Protein AF-A0A7S3HBJ8-F1 (afdb_monomer)

Nearest PDB structures (foldseek):
  7sqc-assembly1_2A  TM=6.859E-01  e=1.778E-12  Chlamydomonas reinhardtii
  7sqc-assembly1_M1  TM=4.694E-01  e=9.749E-14  Chlamydomonas reinhardtii
  7n6g-assembly1_3J  TM=4.728E-01  e=9.062E-13  Chlamydomonas reinhardtii
  7n6g-assembly1_3K  TM=4.547E-01  e=1.059E-12  Chlamydomonas reinhardtii
  3i74-assembly1_A  TM=7.129E-01  e=5.481E-04  Solanum lycopersicum

Sequence (342 aa):
APNSTKQFAMKFFPLEVDDFMYLLRGVTLATGATEGENGENAPIGGTAIKMIIRGTARRPICHFDIEETEDYMSRRPLNMKNEIGLNSPIEVTDIKVVELESVGLRTRNTFRFYVTNPTNDNYEFLWETMGEASPAWRCVQGAGMLFAGKRVEVVFEYLPEETSVAEAFFKFRIPSMGLDQVFLFTGKVAEPKVAFSTSKIDFHSVMLGGEGSSETIYLENKEHLPFQFAIDKYSLLQLDGPNGPVLDIVPKQGTVAPHGRMAIKLHFHPQEEVVYNFNIICTVKRKPNKLSLNIKGEGYAVHPFIQLEQAEESAMMAMAAKGGDPASSTSSVSSRYMTLRP

Radius of gyration: 44.93 Å; Cα contacts (8 Å, |Δi|>4): 646; chains: 1; bounding box: 100×46×166 Å

Secondary structure (DSSP, 8-state):
-TT-----------SSSSEEEEEEEEE---------SS-------PPEEEEEEEEE----S-EEE----TTHHHH--TT---TTSSSS----SSEEEEEEEEESTT--EEEEEEEE--SSS-EEEEEEEESSPPSSEEES-SEEEE-TT-EEEEEEEE--SSSS-EEEEEEEEEGGGTEEEEEEEEEEEEPP-EEES-SEEEEEEEETTS--EEEEEEEEE-SSS-EEEEE-HHHHHTTEETTEESEEEE-SEEEEPTT-EEEEEEEE---SSSEEEEEEEEEETT-SSPEEEEEEEEEE--------------SSSSS--S--------------------

InterPro domains:
  IPR013783 Immunoglobulin-like fold [G3DSA:2.60.40.10] (188-301)
  IPR033305 Hydrocephalus-inducing-like [PTHR23053] (2-323)
  IPR056305 CFAP65, tenth Ig-like domain [PF24291] (195-301)

Foldseek 3Di:
DVVDDDDDDDDDDDPDFAKDKDKDKDWDQPPDDDPDPDDDDDPRHTDIDIDIDIDGDDDDQKDWQDDADPCCVVVPDQQDAEQQQHSDDHPDDQEGEAEDEAAFAQDKDKDKIKMFGQAQDKFKKAKDWTHDAWPFKDWPDGIDIHHHGDMDMTMMIGGHHDQDKTWTKMWMDGPVVGDTYIYIYIYHYDAFPWAKPDQEDEQAEDEAPDQFDKDKIKTFGAAQAKKKKAKDPVLQVVQADPVGGQKDWPPRIDIAHHRGIDIIMIGGHDHDQAKDWGWIWMDIPRGPDIYIHIYIYGYDYDDDDDDDDDDPPPPPDPPPPDDDDDDDDDDDDPPDDDDDDD

Mean predicted aligned error: 13.45 Å

Structure (mmCIF, N/CA/C/O backbone):
data_AF-A0A7S3HBJ8-F1
#
_entry.id   AF-A0A7S3HBJ8-F1
#
loop_
_atom_site.group_PDB
_atom_site.id
_atom_site.type_symbol
_atom_site.label_atom_id
_atom_site.label_alt_id
_atom_site.label_comp_id
_atom_site.label_asym_id
_atom_site.label_entity_id
_atom_site.label_seq_id
_atom_site.pdbx_PDB_ins_code
_atom_site.Cartn_x
_atom_site.Cartn_y
_atom_site.Cartn_z
_atom_site.occupancy
_atom_site.B_iso_or_equiv
_atom_site.auth_seq_id
_atom_site.auth_comp_id
_atom_site.auth_asym_id
_atom_site.auth_atom_id
_atom_site.pdbx_PDB_model_num
ATOM 1 N N . ALA A 1 1 ? -6.119 28.612 -53.257 1.00 49.19 1 ALA A N 1
ATOM 2 C CA . ALA A 1 1 ? -6.074 29.990 -53.788 1.00 49.19 1 ALA A CA 1
ATOM 3 C C . ALA A 1 1 ? -4.645 30.282 -54.242 1.00 49.19 1 ALA A C 1
ATOM 5 O O . ALA A 1 1 ? -3.742 29.603 -53.756 1.00 49.19 1 ALA A O 1
ATOM 6 N N . PRO A 1 2 ? -4.397 31.234 -55.152 1.00 63.62 2 PRO A N 1
ATOM 7 C CA . PRO A 1 2 ? -3.040 31.734 -55.374 1.00 63.62 2 PRO A CA 1
ATOM 8 C C . PRO A 1 2 ? -2.425 32.129 -54.021 1.00 63.62 2 PRO A C 1
ATOM 10 O O . PRO A 1 2 ? -3.126 32.694 -53.184 1.00 63.62 2 PRO A O 1
ATOM 13 N N . ASN A 1 3 ? -1.167 31.761 -53.770 1.00 72.19 3 ASN A N 1
ATOM 14 C CA . ASN A 1 3 ? -0.464 31.980 -52.494 1.00 72.19 3 ASN A CA 1
ATOM 15 C C . ASN A 1 3 ? -1.063 31.276 -51.254 1.00 72.19 3 ASN A C 1
ATOM 17 O O . ASN A 1 3 ? -0.777 31.673 -50.128 1.00 72.19 3 ASN A O 1
ATOM 21 N N . SER A 1 4 ? -1.870 30.219 -51.419 1.00 79.06 4 SER A N 1
ATOM 22 C CA . SER A 1 4 ? -2.333 29.413 -50.277 1.00 79.06 4 SER A CA 1
ATOM 23 C C . SER A 1 4 ? -1.346 28.307 -49.909 1.00 79.06 4 SER A C 1
ATOM 25 O O . SER A 1 4 ? -0.977 27.504 -50.767 1.00 79.06 4 SER A O 1
ATOM 27 N N . THR A 1 5 ? -1.017 28.190 -48.625 1.00 83.25 5 THR A N 1
ATOM 28 C CA . THR A 1 5 ? -0.228 27.079 -48.076 1.00 83.25 5 THR A CA 1
ATOM 29 C C . THR A 1 5 ? -1.093 25.831 -47.900 1.00 83.25 5 THR A C 1
ATOM 31 O O . THR A 1 5 ? -2.200 25.907 -47.367 1.00 83.25 5 THR A O 1
ATOM 34 N N . LYS A 1 6 ? -0.579 24.666 -48.310 1.00 80.69 6 LYS A N 1
ATOM 35 C CA . LYS A 1 6 ? -1.149 23.356 -47.966 1.00 80.69 6 LYS A CA 1
ATOM 36 C C . LYS A 1 6 ? -0.155 22.572 -47.119 1.00 80.69 6 LYS A C 1
ATOM 38 O O . LYS A 1 6 ? 1.016 22.487 -47.473 1.00 80.69 6 LYS A O 1
ATOM 43 N N . GLN A 1 7 ? -0.635 22.004 -46.019 1.00 86.38 7 GLN A N 1
ATOM 44 C CA . GLN A 1 7 ? 0.139 21.101 -45.172 1.00 86.38 7 GLN A CA 1
ATOM 45 C C . GLN A 1 7 ? -0.200 19.651 -45.518 1.00 86.38 7 GLN A C 1
ATOM 47 O O . GLN A 1 7 ? -1.358 19.322 -45.775 1.00 86.38 7 GLN A O 1
ATOM 52 N N . PHE A 1 8 ? 0.815 18.791 -45.511 1.00 82.12 8 PHE A N 1
ATOM 53 C CA . PHE A 1 8 ? 0.679 17.355 -45.730 1.00 82.12 8 PHE A CA 1
ATOM 54 C C . PHE A 1 8 ? 1.282 16.624 -44.533 1.00 82.12 8 PHE A C 1
ATOM 56 O O . PHE A 1 8 ? 2.388 16.952 -44.107 1.00 82.12 8 PHE A O 1
ATOM 63 N N . ALA A 1 9 ? 0.567 15.633 -44.005 1.00 86.75 9 ALA A N 1
ATOM 64 C CA . ALA A 1 9 ? 1.078 14.752 -42.963 1.00 86.75 9 ALA A CA 1
ATOM 65 C C . ALA A 1 9 ? 1.624 13.475 -43.608 1.00 86.75 9 ALA A C 1
ATOM 67 O O . ALA A 1 9 ? 0.896 12.762 -44.299 1.00 86.75 9 ALA A O 1
ATOM 68 N N . MET A 1 10 ? 2.900 13.184 -43.375 1.00 81.81 10 MET A N 1
ATOM 69 C CA . MET A 1 10 ? 3.550 11.964 -43.843 1.00 81.81 10 MET A CA 1
ATOM 70 C C . MET A 1 10 ? 3.854 11.069 -42.645 1.00 81.81 10 MET A C 1
ATOM 72 O O . MET A 1 10 ? 4.311 11.555 -41.612 1.00 81.81 10 MET A O 1
ATOM 76 N N . LYS A 1 11 ? 3.597 9.766 -42.777 1.00 87.62 11 LYS A N 1
ATOM 77 C CA . LYS A 1 11 ? 3.866 8.788 -41.720 1.00 87.62 11 LYS A CA 1
ATOM 78 C C . LYS A 1 11 ? 5.064 7.919 -42.097 1.00 87.62 11 LYS A C 1
ATOM 80 O O . LYS A 1 11 ? 5.145 7.448 -43.227 1.00 87.62 11 LYS A O 1
ATOM 85 N N . PHE A 1 12 ? 5.967 7.707 -41.146 1.00 87.06 12 PHE A N 1
ATOM 86 C CA . PHE A 1 12 ? 7.157 6.871 -41.288 1.00 87.06 12 PHE A CA 1
ATOM 87 C C . PHE A 1 12 ? 6.999 5.631 -40.397 1.00 87.06 12 PHE A C 1
ATOM 89 O O . PHE A 1 12 ? 6.887 5.767 -39.182 1.00 87.06 12 PHE A O 1
ATOM 96 N N . PHE A 1 13 ? 6.943 4.441 -41.006 1.00 84.00 13 PHE A N 1
ATOM 97 C CA . PHE A 1 13 ? 6.744 3.149 -40.330 1.00 84.00 13 PHE A CA 1
ATOM 98 C C . PHE A 1 13 ? 7.802 2.134 -40.793 1.00 84.00 13 PHE A C 1
ATOM 100 O O . PHE A 1 13 ? 7.499 1.249 -41.596 1.00 84.00 13 PHE A O 1
ATOM 107 N N . PRO A 1 14 ? 9.064 2.295 -40.371 1.00 84.00 14 PRO A N 1
ATOM 108 C CA . PRO A 1 14 ? 10.126 1.371 -40.744 1.00 84.00 14 PRO A CA 1
ATOM 109 C C . PRO A 1 14 ? 9.892 -0.003 -40.100 1.00 84.00 14 PRO A C 1
ATOM 111 O O . PRO A 1 14 ? 9.569 -0.093 -38.917 1.00 84.00 14 PRO A O 1
ATOM 114 N N . LEU A 1 15 ? 10.062 -1.073 -40.879 1.00 80.81 15 LEU A N 1
ATOM 115 C CA . LEU A 1 15 ? 10.017 -2.457 -40.383 1.00 80.81 15 LEU A CA 1
ATOM 116 C C . LEU A 1 15 ? 11.403 -2.972 -39.968 1.00 80.81 15 LEU A C 1
ATOM 118 O O . LEU A 1 15 ? 11.513 -3.953 -39.237 1.00 80.81 15 LEU A O 1
ATOM 122 N N . GLU A 1 16 ? 12.454 -2.294 -40.422 1.00 82.94 16 GLU A N 1
ATOM 123 C CA . GLU A 1 16 ? 13.850 -2.671 -40.227 1.00 82.94 16 GLU A CA 1
ATOM 124 C C . GLU A 1 16 ? 14.635 -1.526 -39.580 1.00 82.94 16 GLU A C 1
ATOM 126 O O . GLU A 1 16 ? 14.210 -0.369 -39.591 1.00 82.94 16 GLU A O 1
ATOM 131 N N . VAL A 1 17 ? 15.778 -1.868 -38.986 1.00 83.81 17 VAL A N 1
ATOM 132 C CA . VAL A 1 17 ? 16.709 -0.913 -38.372 1.00 83.81 17 VAL A CA 1
ATOM 133 C C . VAL A 1 17 ? 17.672 -0.457 -39.454 1.00 83.81 17 VAL A C 1
ATOM 135 O O . VAL A 1 17 ? 18.606 -1.187 -39.769 1.00 83.81 17 VAL A O 1
ATOM 138 N N . ASP A 1 18 ? 17.423 0.714 -40.029 1.00 87.31 18 ASP A N 1
ATOM 139 C CA . ASP A 1 18 ? 18.256 1.261 -41.097 1.00 87.31 18 ASP A CA 1
ATOM 140 C C . ASP A 1 18 ? 18.127 2.791 -41.193 1.00 87.31 18 ASP A C 1
ATOM 142 O O . ASP A 1 18 ? 17.240 3.413 -40.587 1.00 87.31 18 ASP A O 1
ATOM 146 N N . ASP A 1 19 ? 19.014 3.390 -41.980 1.00 90.31 19 ASP A N 1
ATOM 147 C CA . ASP A 1 19 ? 18.915 4.757 -42.463 1.00 90.31 19 ASP A CA 1
ATOM 148 C C . ASP A 1 19 ? 18.148 4.782 -43.788 1.00 90.31 19 ASP A C 1
ATOM 150 O O . ASP A 1 19 ? 18.619 4.369 -44.846 1.00 90.31 19 ASP A O 1
ATOM 154 N N . PHE A 1 20 ? 16.940 5.331 -43.748 1.00 90.50 20 PHE A N 1
ATOM 155 C CA . PHE A 1 20 ? 16.064 5.414 -44.901 1.00 90.50 20 PHE A CA 1
ATOM 156 C C . PHE A 1 20 ? 16.200 6.765 -45.594 1.00 90.50 20 PHE A C 1
ATOM 158 O O . PHE A 1 20 ? 16.115 7.830 -44.973 1.00 90.50 20 PHE A O 1
ATOM 165 N N . MET A 1 21 ? 16.328 6.725 -46.919 1.00 91.12 21 MET A N 1
ATOM 166 C CA . MET A 1 21 ? 16.300 7.908 -47.769 1.00 91.12 21 MET A CA 1
ATOM 167 C C . MET A 1 21 ? 15.211 7.761 -48.828 1.00 91.12 21 MET A C 1
ATOM 169 O O . MET A 1 21 ? 15.268 6.878 -49.679 1.00 91.12 21 MET A O 1
ATOM 173 N N . TYR A 1 22 ? 14.233 8.661 -48.797 1.00 87.81 22 TYR A N 1
ATOM 174 C CA . TYR A 1 22 ? 13.119 8.687 -49.738 1.00 87.81 22 TYR A CA 1
ATOM 175 C C . TYR A 1 22 ? 13.166 9.954 -50.589 1.00 87.81 22 TYR A C 1
ATOM 177 O O . TYR A 1 22 ? 13.406 11.052 -50.088 1.00 87.81 22 TYR A O 1
ATOM 185 N N . LEU A 1 23 ? 12.905 9.814 -51.888 1.00 90.06 23 LEU A N 1
ATOM 186 C CA . LEU A 1 23 ? 12.727 10.942 -52.798 1.00 90.06 23 LEU A CA 1
ATOM 187 C C . LEU A 1 23 ? 11.233 11.182 -53.007 1.00 90.06 23 LEU A C 1
ATOM 189 O O . LEU A 1 23 ? 10.587 10.478 -53.784 1.00 90.06 23 LEU A O 1
ATOM 193 N N . LEU A 1 24 ? 10.697 12.208 -52.356 1.00 86.88 24 LEU A N 1
ATOM 194 C CA . LEU A 1 24 ? 9.351 12.683 -52.625 1.00 86.88 24 LEU A CA 1
ATOM 195 C C . LEU A 1 24 ? 9.347 13.432 -53.960 1.00 86.88 24 LEU A C 1
ATOM 197 O O . LEU A 1 24 ? 10.124 14.368 -54.168 1.00 86.88 24 LEU A O 1
ATOM 201 N N . ARG A 1 25 ? 8.466 13.011 -54.869 1.00 87.19 25 ARG A N 1
ATOM 202 C CA . ARG A 1 25 ? 8.246 13.657 -56.164 1.00 87.19 25 ARG A CA 1
ATOM 203 C C . ARG A 1 25 ? 6.827 14.201 -56.213 1.00 87.19 25 ARG A C 1
ATOM 205 O O . ARG A 1 25 ? 5.877 13.462 -55.982 1.00 87.19 25 ARG A O 1
ATOM 212 N N . GLY A 1 26 ? 6.698 15.480 -56.529 1.00 79.62 26 GLY A N 1
ATOM 213 C CA . GLY A 1 26 ? 5.433 16.137 -56.820 1.00 79.62 26 GLY A CA 1
ATOM 214 C C . GLY A 1 26 ? 5.460 16.733 -58.221 1.00 79.62 26 GLY A C 1
ATOM 215 O O . GLY A 1 26 ? 6.525 17.035 -58.757 1.00 79.62 26 GLY A O 1
ATOM 216 N N . VAL A 1 27 ? 4.286 16.919 -58.811 1.00 79.12 27 VAL A N 1
ATOM 217 C CA . VAL A 1 27 ? 4.123 17.663 -60.062 1.00 79.12 27 VAL A CA 1
ATOM 218 C C . VAL A 1 27 ? 3.086 18.738 -59.799 1.00 79.12 27 VAL A C 1
ATOM 220 O O . VAL A 1 27 ? 1.991 18.435 -59.324 1.00 79.12 27 VAL A O 1
ATOM 223 N N . THR A 1 28 ? 3.425 19.996 -60.063 1.00 71.25 28 THR A N 1
ATOM 224 C CA . THR A 1 28 ? 2.419 21.058 -60.083 1.00 71.25 28 THR A CA 1
ATOM 225 C C . THR A 1 28 ? 1.707 21.022 -61.425 1.00 71.25 28 THR A C 1
ATOM 227 O O . THR A 1 28 ? 2.348 21.002 -62.467 1.00 71.25 28 THR A O 1
ATOM 230 N N . LEU A 1 29 ? 0.377 21.002 -61.427 1.00 68.69 29 LEU A N 1
ATOM 231 C CA . LEU A 1 29 ? -0.377 21.216 -62.659 1.00 68.69 29 LEU A CA 1
ATOM 232 C C . LEU A 1 29 ? -0.478 22.725 -62.880 1.00 68.69 29 LEU A C 1
ATOM 234 O O . LEU A 1 29 ? -1.007 23.438 -62.025 1.00 68.69 29 LEU A O 1
ATOM 238 N N . ALA A 1 30 ? 0.047 23.220 -63.999 1.00 62.66 30 ALA A N 1
ATOM 239 C CA . ALA A 1 30 ? -0.202 24.594 -64.409 1.00 62.66 30 ALA A CA 1
ATOM 240 C C . ALA A 1 30 ? -1.667 24.701 -64.860 1.00 62.66 30 ALA A C 1
ATOM 242 O O . ALA A 1 30 ? -2.058 24.119 -65.869 1.00 62.66 30 ALA A O 1
ATOM 243 N N . THR A 1 31 ? -2.502 25.423 -64.112 1.00 58.22 31 THR A N 1
ATOM 244 C CA . THR A 1 31 ? -3.853 25.775 -64.567 1.00 58.22 31 THR A CA 1
ATOM 245 C C . THR A 1 31 ? -3.750 26.963 -65.513 1.00 58.22 31 THR A C 1
ATOM 247 O O . THR A 1 31 ? -3.916 28.111 -65.107 1.00 58.22 31 THR A O 1
ATOM 250 N N . GLY A 1 32 ? -3.421 26.675 -66.766 1.00 52.44 32 GLY A N 1
ATOM 251 C CA . GLY A 1 32 ? -3.484 27.617 -67.872 1.00 52.44 32 GLY A CA 1
ATOM 252 C C . GLY A 1 32 ? -3.978 26.876 -69.101 1.00 52.44 32 GLY A C 1
ATOM 253 O O . GLY A 1 32 ? -3.191 26.226 -69.781 1.00 52.44 32 GLY A O 1
ATOM 254 N N . ALA A 1 33 ? -5.284 26.943 -69.361 1.00 47.66 33 ALA A N 1
ATOM 255 C CA . ALA A 1 33 ? -5.806 26.621 -70.678 1.00 47.66 33 ALA A CA 1
ATOM 256 C C . ALA A 1 33 ? -5.221 27.653 -71.649 1.00 47.66 33 ALA A C 1
ATOM 258 O O . ALA A 1 33 ? -5.554 28.833 -71.580 1.00 47.66 33 ALA A O 1
ATOM 259 N N . THR A 1 34 ? -4.306 27.220 -72.507 1.00 47.38 34 THR A N 1
ATOM 260 C CA . THR A 1 34 ? -4.072 27.913 -73.770 1.00 47.38 34 THR A CA 1
ATOM 261 C C . THR A 1 34 ? -4.722 27.039 -74.826 1.00 47.38 34 THR A C 1
ATOM 263 O O . THR A 1 34 ? -4.303 25.906 -75.048 1.00 47.38 34 THR A O 1
ATOM 266 N N . GLU A 1 35 ? -5.822 27.531 -75.393 1.00 45.78 35 GLU A N 1
ATOM 267 C CA . GLU A 1 35 ? -6.391 26.979 -76.618 1.00 45.78 35 GLU A CA 1
ATOM 268 C C . GLU A 1 35 ? -5.334 27.155 -77.714 1.00 45.78 35 GLU A C 1
ATOM 270 O O . GLU A 1 35 ? -5.073 28.262 -78.178 1.00 45.78 35 GLU A O 1
ATOM 275 N N . GLY A 1 36 ? -4.643 26.069 -78.056 1.00 47.12 36 GLY A N 1
ATOM 276 C CA . GLY A 1 36 ? -3.797 26.008 -79.239 1.00 47.12 36 GLY A CA 1
ATOM 277 C C . GLY A 1 36 ? -4.651 25.626 -80.442 1.00 47.12 36 GLY A C 1
ATOM 278 O O . GLY A 1 36 ? -5.256 24.558 -80.448 1.00 47.12 36 GLY A O 1
ATOM 279 N N . GLU A 1 37 ? -4.677 26.471 -81.471 1.00 48.97 37 GLU A N 1
ATOM 280 C CA . GLU A 1 37 ? -5.424 26.255 -82.722 1.00 48.97 37 GLU A CA 1
ATOM 281 C C . GLU A 1 37 ? -4.892 25.119 -83.620 1.00 48.97 37 GLU A C 1
ATOM 283 O O . GLU A 1 37 ? -5.372 24.960 -84.733 1.00 48.97 37 GLU A O 1
ATOM 288 N N . ASN A 1 38 ? -3.955 24.276 -83.181 1.00 47.25 38 ASN A N 1
ATOM 289 C CA . ASN A 1 38 ? -3.562 23.090 -83.947 1.00 47.25 38 ASN A CA 1
ATOM 290 C C . ASN A 1 38 ? -3.348 21.900 -83.008 1.00 47.25 38 ASN A C 1
ATOM 292 O O . ASN A 1 38 ? -2.495 21.935 -82.124 1.00 47.25 38 ASN A O 1
ATOM 296 N N . GLY A 1 39 ? -4.174 20.868 -83.194 1.00 51.00 39 GLY A N 1
ATOM 297 C CA . GLY A 1 39 ? -4.352 19.726 -82.299 1.00 51.00 39 GLY A CA 1
ATOM 298 C C . GLY A 1 39 ? -3.177 18.753 -82.218 1.00 51.00 39 GLY A C 1
ATOM 299 O O . GLY A 1 39 ? -3.305 17.601 -82.622 1.00 51.00 39 GLY A O 1
ATOM 300 N N . GLU A 1 40 ? -2.083 19.171 -81.588 1.00 45.41 40 GLU A N 1
ATOM 301 C CA . GLU A 1 40 ? -1.107 18.266 -80.981 1.00 45.41 40 GLU A CA 1
ATOM 302 C C . GLU A 1 40 ? -1.025 18.541 -79.472 1.00 45.41 40 GLU A C 1
ATOM 304 O O . GLU A 1 40 ? -0.598 19.605 -79.026 1.00 45.41 40 GLU A O 1
ATOM 309 N N . ASN A 1 41 ? -1.463 17.567 -78.667 1.00 43.22 41 ASN A N 1
ATOM 310 C CA . ASN A 1 41 ? -1.390 17.613 -77.206 1.00 43.22 41 ASN A CA 1
ATOM 311 C C . ASN A 1 41 ? 0.076 17.555 -76.739 1.00 43.22 41 ASN A C 1
ATOM 313 O O . ASN A 1 41 ? 0.596 16.481 -76.431 1.00 43.22 41 ASN A O 1
ATOM 317 N N . ALA A 1 42 ? 0.747 18.702 -76.643 1.00 46.41 42 ALA A N 1
ATOM 318 C CA . ALA A 1 42 ? 1.980 18.806 -75.871 1.00 46.41 42 ALA A CA 1
ATOM 319 C C . ALA A 1 42 ? 1.647 18.664 -74.369 1.00 46.41 42 ALA A C 1
ATOM 321 O O . ALA A 1 42 ? 0.701 19.299 -73.891 1.00 46.41 42 ALA A O 1
ATOM 322 N N . PRO A 1 43 ? 2.382 17.847 -73.589 1.00 50.97 43 PRO A N 1
ATOM 323 C CA . PRO A 1 43 ? 2.108 17.707 -72.167 1.00 50.97 43 PRO A CA 1
ATOM 324 C C . PRO A 1 43 ? 2.347 19.050 -71.468 1.00 50.97 43 PRO A C 1
ATOM 326 O O . PRO A 1 43 ? 3.449 19.598 -71.501 1.00 50.97 43 PRO A O 1
ATOM 329 N N . ILE A 1 44 ? 1.291 19.570 -70.841 1.00 55.31 44 ILE A N 1
ATOM 330 C CA . ILE A 1 44 ? 1.284 20.802 -70.046 1.00 55.31 44 ILE A CA 1
ATOM 331 C C . ILE A 1 44 ? 2.413 20.705 -69.007 1.00 55.31 44 ILE A C 1
ATOM 333 O O . ILE A 1 44 ? 2.377 19.865 -68.106 1.00 55.31 44 ILE A O 1
ATOM 337 N N . GLY A 1 45 ? 3.449 21.529 -69.178 1.00 54.25 45 GLY A N 1
ATOM 338 C CA . GLY A 1 45 ? 4.696 21.466 -68.418 1.00 54.25 45 GLY A CA 1
ATOM 339 C C . GLY A 1 45 ? 4.509 21.857 -66.955 1.00 54.25 45 GLY A C 1
ATOM 340 O O . GLY A 1 45 ? 4.611 23.026 -66.595 1.00 54.25 45 GLY A O 1
ATOM 341 N N . GLY A 1 46 ? 4.235 20.871 -66.105 1.00 61.88 46 GLY A N 1
ATOM 342 C CA . GLY A 1 46 ? 4.259 21.032 -64.657 1.00 61.88 46 GLY A CA 1
ATOM 343 C C . GLY A 1 46 ? 5.682 21.125 -64.109 1.00 61.88 46 GLY A C 1
ATOM 344 O O . GLY A 1 46 ? 6.579 20.417 -64.571 1.00 61.88 46 GLY A O 1
ATOM 345 N N . THR A 1 47 ? 5.908 21.954 -63.089 1.00 68.88 47 THR A N 1
ATOM 346 C CA . THR A 1 47 ? 7.212 22.001 -62.414 1.00 68.88 47 THR A CA 1
ATOM 347 C C . THR A 1 47 ? 7.341 20.780 -61.510 1.00 68.88 47 THR A C 1
ATOM 349 O O . THR A 1 47 ? 6.537 20.570 -60.596 1.00 68.88 47 THR A O 1
ATOM 352 N N . ALA A 1 48 ? 8.360 19.958 -61.756 1.00 76.94 48 ALA A N 1
ATOM 353 C CA . ALA A 1 48 ? 8.654 18.811 -60.910 1.00 76.94 48 ALA A CA 1
ATOM 354 C C . ALA A 1 48 ? 9.223 19.282 -59.564 1.00 76.94 48 ALA A C 1
ATOM 356 O O . ALA A 1 48 ? 10.312 19.853 -59.498 1.00 76.94 48 ALA A O 1
ATOM 357 N N . ILE A 1 49 ? 8.503 19.000 -58.483 1.00 82.06 49 ILE A N 1
ATOM 358 C CA . ILE A 1 49 ? 8.971 19.199 -57.114 1.00 82.06 49 ILE A CA 1
ATOM 359 C C . ILE A 1 49 ? 9.696 17.927 -56.688 1.00 82.06 49 ILE A C 1
ATOM 361 O O . ILE A 1 49 ? 9.164 16.824 -56.811 1.00 82.06 49 ILE A O 1
ATOM 365 N N . LYS A 1 50 ? 10.917 18.072 -56.177 1.00 86.75 50 LYS A N 1
ATOM 366 C CA . LYS A 1 50 ? 11.701 16.971 -55.616 1.00 86.75 50 LYS A CA 1
ATOM 367 C C . LYS A 1 50 ? 12.152 17.354 -54.217 1.00 86.75 50 LYS A C 1
ATOM 369 O O . LYS A 1 50 ? 12.724 18.422 -54.032 1.00 86.75 50 LYS A O 1
ATOM 374 N N . MET A 1 51 ? 11.915 16.477 -53.253 1.00 88.12 51 MET A N 1
ATOM 375 C CA . MET A 1 51 ? 12.364 16.649 -51.876 1.00 88.12 51 MET A CA 1
ATOM 376 C C . MET A 1 51 ? 12.970 15.340 -51.387 1.00 88.12 51 MET A C 1
ATOM 378 O O . MET A 1 51 ? 12.372 14.279 -51.548 1.00 88.12 51 MET A O 1
ATOM 382 N N . ILE A 1 52 ? 14.165 15.413 -50.807 1.00 90.88 52 ILE A N 1
ATOM 383 C CA . ILE A 1 52 ? 14.789 14.265 -50.152 1.00 90.88 52 ILE A CA 1
ATOM 384 C C . ILE A 1 52 ? 14.347 14.269 -48.697 1.00 90.88 52 ILE A C 1
ATOM 386 O O . ILE A 1 52 ? 14.482 15.276 -48.006 1.00 90.88 52 ILE A O 1
ATOM 390 N N . ILE A 1 53 ? 13.847 13.131 -48.245 1.00 90.31 53 ILE A N 1
ATOM 391 C CA . ILE A 1 53 ? 13.440 12.899 -46.869 1.00 90.31 53 ILE A CA 1
ATOM 392 C C . ILE A 1 53 ? 14.338 11.809 -46.308 1.00 90.31 53 ILE A C 1
ATOM 394 O O . ILE A 1 53 ? 14.568 10.789 -46.956 1.00 90.31 53 ILE A O 1
ATOM 398 N N . ARG A 1 54 ? 14.860 12.046 -45.109 1.00 92.12 54 ARG A N 1
ATOM 399 C CA . ARG A 1 54 ? 15.707 11.102 -44.386 1.00 92.12 54 ARG A CA 1
ATOM 400 C C . ARG A 1 54 ? 15.021 10.730 -43.084 1.00 92.12 54 ARG A C 1
ATOM 402 O O . ARG A 1 54 ? 14.465 11.603 -42.421 1.00 92.12 54 ARG A O 1
ATOM 409 N N . GLY A 1 55 ? 15.061 9.454 -42.737 1.00 88.38 55 GLY A N 1
ATOM 410 C CA . GLY A 1 55 ? 14.573 8.946 -41.464 1.00 88.38 55 GLY A CA 1
ATOM 411 C C . GLY A 1 55 ? 15.457 7.799 -41.012 1.00 88.38 55 GLY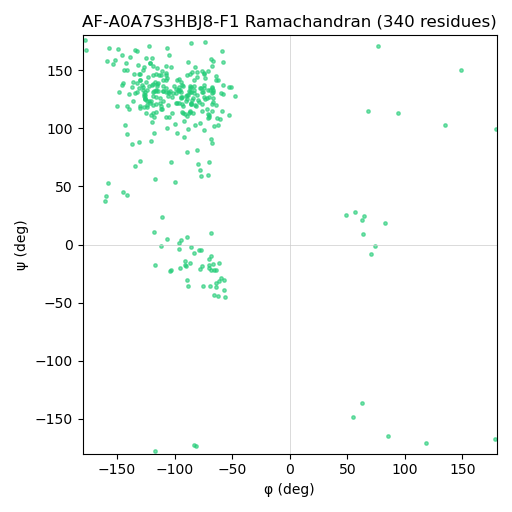 A C 1
ATOM 412 O O . GLY A 1 55 ? 15.837 6.970 -41.826 1.00 88.38 55 GLY A O 1
ATOM 413 N N . THR A 1 56 ? 15.778 7.748 -39.728 1.00 89.44 56 THR A N 1
ATOM 414 C CA . THR A 1 56 ? 16.566 6.660 -39.145 1.00 89.44 56 THR A CA 1
ATOM 415 C C . THR A 1 56 ? 15.657 5.840 -38.248 1.00 89.44 56 THR A C 1
ATOM 417 O O . THR A 1 56 ? 14.945 6.398 -37.411 1.00 89.44 56 THR A O 1
ATOM 420 N N . ALA A 1 57 ? 15.690 4.522 -38.401 1.00 87.31 57 ALA A N 1
ATOM 421 C CA . ALA A 1 57 ? 15.051 3.602 -37.476 1.00 87.31 57 ALA A CA 1
ATOM 422 C C . ALA A 1 57 ? 16.114 2.993 -36.566 1.00 87.31 57 ALA A C 1
ATOM 424 O O . ALA A 1 57 ? 17.106 2.445 -37.038 1.00 87.31 57 ALA A O 1
ATOM 425 N N . ARG A 1 58 ? 15.907 3.072 -35.252 1.00 82.81 58 ARG A N 1
ATOM 426 C CA . ARG A 1 58 ? 16.770 2.421 -34.261 1.00 82.81 58 ARG A CA 1
ATOM 427 C C . ARG A 1 58 ? 15.961 1.414 -33.468 1.00 82.81 58 ARG A C 1
ATOM 429 O O . ARG A 1 58 ? 14.786 1.639 -33.193 1.00 82.81 58 ARG A O 1
ATOM 436 N N . ARG A 1 59 ? 16.607 0.319 -33.076 1.00 83.88 59 ARG A N 1
ATOM 437 C CA . ARG A 1 59 ? 16.039 -0.645 -32.134 1.00 83.88 59 ARG A CA 1
ATOM 438 C C . ARG A 1 59 ? 16.601 -0.368 -30.744 1.00 83.88 59 ARG A C 1
ATOM 440 O O . ARG A 1 59 ? 17.820 -0.235 -30.630 1.00 83.88 59 ARG A O 1
ATOM 447 N N . PRO A 1 60 ? 15.757 -0.263 -29.709 1.00 89.31 60 PRO A N 1
ATOM 448 C CA . PRO A 1 60 ? 16.253 -0.093 -28.354 1.00 89.31 60 PRO A CA 1
ATOM 449 C C . PRO A 1 60 ? 16.973 -1.366 -27.893 1.00 89.31 60 PRO A C 1
ATOM 451 O O . PRO A 1 60 ? 16.666 -2.459 -28.368 1.00 89.31 60 PRO A O 1
ATOM 454 N N . ILE A 1 61 ? 17.918 -1.225 -26.961 1.00 92.38 61 ILE A N 1
ATOM 455 C CA . ILE A 1 61 ? 18.629 -2.369 -26.368 1.00 92.38 61 ILE A CA 1
ATOM 456 C C . ILE A 1 61 ? 17.632 -3.268 -25.633 1.00 92.38 61 ILE A C 1
ATOM 458 O O . ILE A 1 61 ? 17.646 -4.473 -25.825 1.00 92.38 61 ILE A O 1
ATOM 462 N N . CYS A 1 62 ? 16.716 -2.682 -24.861 1.00 94.75 62 CYS A N 1
ATOM 463 C CA . CYS A 1 62 ? 15.558 -3.358 -24.287 1.00 94.75 62 CYS A CA 1
ATOM 464 C C . CYS A 1 62 ? 14.359 -2.404 -24.225 1.00 94.75 62 CYS A C 1
ATOM 466 O O . CYS A 1 62 ? 14.516 -1.188 -24.325 1.00 94.75 62 CYS A O 1
ATOM 468 N N . HIS A 1 63 ? 13.160 -2.951 -24.052 1.00 94.62 63 HIS A N 1
ATOM 469 C CA . HIS A 1 63 ? 11.933 -2.179 -23.869 1.00 94.62 63 HIS A CA 1
ATOM 470 C C . HIS A 1 63 ? 11.302 -2.499 -22.512 1.00 94.62 63 HIS A C 1
ATOM 472 O O . HIS A 1 63 ? 11.083 -3.669 -22.200 1.00 94.62 63 HIS A O 1
ATOM 478 N N . PHE A 1 64 ? 11.015 -1.463 -21.726 1.00 96.56 64 PHE A N 1
ATOM 479 C CA . PHE A 1 64 ? 10.303 -1.566 -20.455 1.00 96.56 64 PHE A CA 1
ATOM 480 C C . PHE A 1 64 ? 8.812 -1.331 -20.705 1.00 96.56 64 PHE A C 1
ATOM 482 O O . PHE A 1 64 ? 8.425 -0.235 -21.098 1.00 96.56 64 PHE A O 1
ATOM 489 N N . ASP A 1 65 ? 8.001 -2.360 -20.488 1.00 96.06 65 ASP A N 1
ATOM 490 C CA . ASP A 1 65 ? 6.540 -2.298 -20.542 1.00 96.06 65 ASP A CA 1
ATOM 491 C C . ASP A 1 65 ? 6.031 -1.929 -19.147 1.00 96.06 65 ASP A C 1
ATOM 493 O O . ASP A 1 65 ? 5.730 -2.804 -18.332 1.00 96.06 65 ASP A O 1
ATOM 497 N N . ILE A 1 66 ? 6.098 -0.634 -18.835 1.00 95.00 66 ILE A N 1
ATOM 498 C CA . ILE A 1 66 ? 5.848 -0.070 -17.509 1.00 95.00 66 ILE A CA 1
ATOM 499 C C . ILE A 1 66 ? 5.000 1.198 -17.632 1.00 95.00 66 ILE A C 1
ATOM 501 O O . ILE A 1 66 ? 5.251 2.036 -18.495 1.00 95.00 66 ILE A O 1
ATOM 505 N N . GLU A 1 67 ? 3.996 1.331 -16.770 1.00 94.19 67 GLU A N 1
ATOM 506 C CA . GLU A 1 67 ? 3.183 2.543 -16.666 1.00 94.19 67 GLU A CA 1
ATOM 507 C C . GLU A 1 67 ? 3.862 3.521 -15.701 1.00 94.19 67 GLU A C 1
ATOM 509 O O . GLU A 1 67 ? 4.043 3.217 -14.520 1.00 94.19 67 GLU A O 1
ATOM 514 N N . GLU A 1 68 ? 4.292 4.671 -16.221 1.00 95.12 68 GLU A N 1
ATOM 515 C CA . GLU A 1 68 ? 5.018 5.679 -15.449 1.00 95.12 68 GLU A CA 1
ATOM 516 C C . GLU A 1 68 ? 4.066 6.679 -14.783 1.00 95.12 68 GLU A C 1
ATOM 518 O O . GLU A 1 68 ? 3.025 7.052 -15.321 1.00 95.12 68 GLU A O 1
ATOM 523 N N . THR A 1 69 ? 4.441 7.147 -13.595 1.00 96.12 69 THR A N 1
ATOM 524 C CA . THR A 1 69 ? 3.717 8.188 -12.861 1.00 96.12 69 THR A CA 1
ATOM 525 C C . THR A 1 69 ? 4.287 9.564 -13.203 1.00 96.12 69 THR A C 1
ATOM 527 O O . THR A 1 69 ? 5.233 10.032 -12.570 1.00 96.12 69 THR A O 1
ATOM 530 N N . GLU A 1 70 ? 3.701 10.219 -14.206 1.00 92.31 70 GLU A N 1
ATOM 531 C CA . GLU A 1 70 ? 4.207 11.483 -14.770 1.00 92.31 70 GLU A CA 1
ATOM 532 C C . GLU A 1 70 ? 4.198 12.660 -13.776 1.00 92.31 70 GLU A C 1
ATOM 534 O O . GLU A 1 70 ? 5.062 13.537 -13.822 1.00 92.31 70 GLU A O 1
ATOM 539 N N . ASP A 1 71 ? 3.229 12.700 -12.860 1.00 94.75 71 ASP A N 1
ATOM 540 C CA . ASP A 1 71 ? 2.991 13.858 -11.992 1.00 94.75 71 ASP A CA 1
ATOM 541 C C . ASP A 1 71 ? 3.826 13.847 -10.702 1.00 94.75 71 ASP A C 1
ATOM 543 O O . ASP A 1 71 ? 3.973 14.886 -10.051 1.00 94.75 71 ASP A O 1
ATOM 547 N N . TYR A 1 72 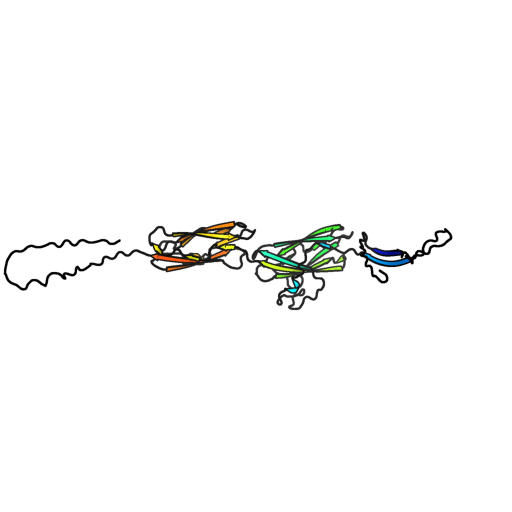? 4.400 12.697 -10.330 1.00 95.38 72 TYR A N 1
ATOM 548 C CA . TYR A 1 72 ? 5.033 12.500 -9.026 1.00 95.38 72 TYR A CA 1
ATOM 549 C C . TYR A 1 72 ? 6.134 13.522 -8.735 1.00 95.38 72 TYR A C 1
ATOM 551 O O . TYR A 1 72 ? 6.161 14.119 -7.658 1.00 95.38 72 TYR A O 1
ATOM 559 N N . MET A 1 73 ? 7.007 13.780 -9.711 1.00 93.62 73 MET A N 1
ATOM 560 C CA . MET A 1 73 ? 8.151 14.685 -9.547 1.00 93.62 73 MET A CA 1
ATOM 561 C C . MET A 1 73 ? 7.728 16.111 -9.175 1.00 93.62 73 MET A C 1
ATOM 563 O O . MET A 1 73 ? 8.453 16.800 -8.463 1.00 93.62 73 MET A O 1
ATOM 567 N N . SER A 1 74 ? 6.532 16.536 -9.595 1.00 93.50 74 SER A N 1
ATOM 568 C CA . SER A 1 74 ? 5.991 17.869 -9.305 1.00 93.50 74 SER A CA 1
ATOM 569 C C . SER A 1 74 ? 5.442 17.997 -7.879 1.00 93.50 74 SER A C 1
ATOM 571 O O . SER A 1 74 ? 5.330 19.104 -7.356 1.00 93.50 74 SER A O 1
ATOM 573 N N . ARG A 1 75 ? 5.108 16.873 -7.235 1.00 94.75 75 ARG A N 1
ATOM 574 C CA . ARG A 1 75 ? 4.538 16.792 -5.876 1.00 94.75 75 ARG A CA 1
ATOM 575 C C . ARG A 1 75 ? 5.432 16.039 -4.886 1.00 94.75 75 ARG A C 1
ATOM 577 O O . ARG A 1 75 ? 4.996 15.716 -3.780 1.00 94.75 75 ARG A O 1
ATOM 584 N N . ARG A 1 76 ? 6.671 15.749 -5.284 1.00 94.38 76 ARG A N 1
ATOM 585 C CA . ARG A 1 76 ? 7.666 15.055 -4.469 1.00 94.38 76 ARG A CA 1
ATOM 586 C C . ARG A 1 76 ? 7.953 15.852 -3.183 1.00 94.38 76 ARG A C 1
ATOM 588 O O . ARG A 1 76 ? 8.217 17.053 -3.272 1.00 94.38 76 ARG A O 1
ATOM 595 N N . PRO A 1 77 ? 7.932 15.229 -1.988 1.00 93.19 77 PRO A N 1
ATOM 596 C CA . PRO A 1 77 ? 8.233 15.935 -0.744 1.00 93.19 77 PRO A CA 1
ATOM 597 C C . PRO A 1 77 ? 9.667 16.492 -0.714 1.00 93.19 77 PRO A C 1
ATOM 599 O O . PRO A 1 77 ? 10.614 15.842 -1.155 1.00 93.19 77 PRO A O 1
ATOM 602 N N . LEU A 1 78 ? 9.844 17.690 -0.147 1.00 88.38 78 LEU A N 1
ATOM 603 C CA . LEU A 1 78 ? 11.130 18.410 -0.140 1.00 88.38 78 LEU A CA 1
ATOM 604 C C . LEU A 1 78 ? 12.212 17.756 0.734 1.00 88.38 78 LEU A C 1
ATOM 606 O O . LEU A 1 78 ? 13.397 18.018 0.556 1.00 88.38 78 LEU A O 1
ATOM 610 N N . ASN A 1 79 ? 11.815 16.934 1.703 1.00 89.44 79 ASN A N 1
ATOM 611 C CA . ASN A 1 79 ? 12.713 16.284 2.657 1.00 89.44 79 ASN A CA 1
ATOM 612 C C . ASN A 1 79 ? 13.248 14.926 2.171 1.00 89.44 79 ASN A C 1
ATOM 614 O O . ASN A 1 79 ? 13.903 14.228 2.946 1.00 89.44 79 ASN A O 1
ATOM 618 N N . MET A 1 80 ? 12.971 14.547 0.922 1.00 93.00 80 MET A N 1
ATOM 619 C CA . MET A 1 80 ? 13.424 13.280 0.358 1.00 93.00 80 MET A CA 1
ATOM 620 C C . MET A 1 80 ? 14.877 13.345 -0.120 1.00 93.00 80 MET A C 1
ATOM 622 O O . MET A 1 80 ? 15.334 14.353 -0.661 1.00 93.00 80 MET A O 1
ATOM 626 N N . LYS A 1 81 ? 15.601 12.238 0.058 1.00 94.25 81 LYS A N 1
ATOM 627 C CA . LYS A 1 81 ? 16.977 12.068 -0.426 1.00 94.25 81 LYS A CA 1
ATOM 628 C C . LYS A 1 81 ? 16.984 11.711 -1.909 1.00 94.25 81 LYS A C 1
ATOM 630 O O . LYS A 1 81 ? 16.051 11.087 -2.394 1.00 94.25 81 LYS A O 1
ATOM 635 N N . ASN A 1 82 ? 18.004 12.121 -2.643 1.00 94.44 82 ASN A N 1
ATOM 636 C CA . ASN A 1 82 ? 18.150 11.830 -4.067 1.00 94.44 82 ASN A CA 1
ATOM 637 C C . ASN A 1 82 ? 18.763 10.437 -4.325 1.00 94.44 82 ASN A C 1
ATOM 639 O O . ASN A 1 82 ? 18.988 9.654 -3.401 1.00 94.44 82 ASN A O 1
ATOM 643 N N . GLU A 1 83 ? 19.073 10.142 -5.585 1.00 94.81 83 GLU A N 1
ATOM 644 C CA . GLU A 1 83 ? 19.609 8.870 -6.080 1.00 94.81 83 GLU A CA 1
ATOM 645 C C . GLU A 1 83 ? 20.975 8.475 -5.495 1.00 94.81 83 GLU A C 1
ATOM 647 O O . GLU A 1 83 ? 21.375 7.317 -5.597 1.00 94.81 83 GLU A O 1
ATOM 652 N N . ILE A 1 84 ? 21.693 9.413 -4.871 1.00 94.62 84 ILE A N 1
ATOM 653 C CA . ILE A 1 84 ? 22.960 9.161 -4.165 1.00 94.62 84 ILE A CA 1
ATOM 654 C C . ILE A 1 84 ? 22.809 9.209 -2.637 1.00 94.62 84 ILE A C 1
ATOM 656 O O . ILE A 1 84 ? 23.796 9.068 -1.918 1.00 94.62 84 ILE A O 1
ATOM 660 N N . GLY A 1 85 ? 21.586 9.368 -2.121 1.00 93.94 85 GLY A N 1
ATOM 661 C CA . GLY A 1 85 ? 21.299 9.373 -0.685 1.00 93.94 85 GLY A CA 1
ATOM 662 C C . GLY A 1 85 ? 21.528 10.720 0.012 1.00 93.94 85 GLY A C 1
ATOM 663 O O . GLY A 1 85 ? 21.637 10.754 1.238 1.00 93.94 85 GLY A O 1
ATOM 664 N N . LEU A 1 86 ? 21.594 11.828 -0.735 1.00 94.00 86 LEU A N 1
ATOM 665 C CA . LEU A 1 86 ? 21.791 13.180 -0.200 1.00 94.00 86 LEU A CA 1
ATOM 666 C C . LEU A 1 86 ? 20.509 14.018 -0.272 1.00 94.00 86 LEU A C 1
ATOM 668 O O . LEU A 1 86 ? 19.672 13.832 -1.149 1.00 94.00 86 LEU A O 1
ATOM 672 N N . ASN A 1 87 ? 20.374 15.000 0.620 1.00 91.88 87 ASN A N 1
ATOM 673 C CA . ASN A 1 87 ? 19.298 15.998 0.598 1.00 91.88 87 ASN A CA 1
ATOM 674 C C . ASN A 1 87 ? 19.574 17.084 -0.462 1.00 91.88 87 ASN A C 1
ATOM 676 O O . ASN A 1 87 ? 19.807 18.246 -0.135 1.00 91.88 87 ASN A O 1
ATOM 680 N N . SER A 1 88 ? 19.596 16.680 -1.729 1.00 90.75 88 SER A N 1
ATOM 681 C CA . SER A 1 88 ? 19.857 17.516 -2.907 1.00 90.75 88 SER A CA 1
ATOM 682 C C . SER A 1 88 ? 18.816 17.201 -3.996 1.00 90.75 88 SER A C 1
ATOM 684 O O . SER A 1 88 ? 18.092 16.209 -3.863 1.00 90.75 88 SER A O 1
ATOM 686 N N . PRO A 1 89 ? 18.683 18.002 -5.068 1.00 91.62 89 PRO A N 1
ATOM 687 C CA . PRO A 1 89 ? 17.881 17.612 -6.223 1.00 91.62 89 PRO A CA 1
ATOM 688 C C . PRO A 1 89 ? 18.364 16.298 -6.857 1.00 91.62 89 PRO A C 1
ATOM 690 O O . PRO A 1 89 ? 19.517 15.894 -6.690 1.00 91.62 89 PRO A O 1
ATOM 693 N N . ILE A 1 90 ? 17.458 15.639 -7.581 1.00 94.31 90 ILE A N 1
ATOM 694 C CA . ILE A 1 90 ? 17.797 14.496 -8.437 1.00 94.31 90 ILE A CA 1
ATOM 695 C C . ILE A 1 90 ? 18.495 15.043 -9.681 1.00 94.31 90 ILE A C 1
ATOM 697 O O . ILE A 1 90 ? 17.954 15.938 -10.334 1.00 94.31 90 ILE A O 1
ATOM 701 N N . GLU A 1 91 ? 19.683 14.531 -10.000 1.00 93.00 91 GLU A N 1
ATOM 702 C CA . GLU A 1 91 ? 20.465 14.992 -11.158 1.00 93.00 91 GLU A CA 1
ATOM 703 C C . GLU A 1 91 ? 20.225 14.125 -12.402 1.00 93.00 91 GLU A C 1
ATOM 705 O O . GLU A 1 91 ? 20.450 14.565 -13.532 1.00 93.00 91 GLU A O 1
ATOM 710 N N . VAL A 1 92 ? 19.728 12.899 -12.214 1.00 93.25 92 VAL A N 1
ATOM 711 C CA . VAL A 1 92 ? 19.368 11.990 -13.309 1.00 93.25 92 VAL A CA 1
ATOM 712 C C . VAL A 1 92 ? 18.171 12.535 -14.091 1.00 93.25 92 VAL A C 1
ATOM 714 O O . VAL A 1 92 ? 17.096 12.750 -13.536 1.00 93.25 92 VAL A O 1
ATOM 717 N N . THR A 1 93 ? 18.350 12.721 -15.399 1.00 88.25 93 THR A N 1
ATOM 718 C CA . THR A 1 93 ? 17.343 13.324 -16.287 1.00 88.25 93 THR A CA 1
ATOM 719 C C . THR A 1 93 ? 16.355 12.322 -16.882 1.00 88.25 93 THR A C 1
ATOM 721 O O . THR A 1 93 ? 15.187 12.657 -17.048 1.00 88.25 93 THR A O 1
ATOM 724 N N . ASP A 1 94 ? 16.803 11.105 -17.198 1.00 91.38 94 ASP A N 1
ATOM 725 C CA . ASP A 1 94 ? 15.978 10.032 -17.769 1.00 91.38 94 ASP A CA 1
ATOM 726 C C . ASP A 1 94 ? 15.644 9.001 -16.687 1.00 91.38 94 ASP A C 1
ATOM 728 O O . ASP A 1 94 ? 16.223 7.915 -16.626 1.00 91.38 94 ASP A O 1
ATOM 732 N N . ILE A 1 95 ? 14.775 9.390 -15.752 1.00 95.31 95 ILE A N 1
ATOM 733 C CA . ILE A 1 95 ? 14.336 8.542 -14.644 1.00 95.31 95 ILE A CA 1
ATOM 734 C C . ILE A 1 95 ? 12.915 8.044 -14.882 1.00 95.31 95 ILE A C 1
ATOM 736 O O . ILE A 1 95 ? 12.014 8.829 -15.164 1.00 95.31 95 ILE A O 1
ATOM 740 N N . LYS A 1 96 ? 12.709 6.737 -14.714 1.00 96.56 96 LYS A N 1
ATOM 741 C CA . LYS A 1 96 ? 11.377 6.129 -14.772 1.00 96.56 96 LYS A CA 1
ATOM 742 C C . LYS A 1 96 ? 10.750 6.120 -13.392 1.00 96.56 96 LYS A C 1
ATOM 744 O O . LYS A 1 96 ? 11.340 5.569 -12.463 1.00 96.56 96 LYS A O 1
ATOM 749 N N . VAL A 1 97 ? 9.571 6.712 -13.246 1.00 97.56 97 VAL A N 1
ATOM 750 C CA . VAL A 1 97 ? 8.920 6.860 -11.936 1.00 97.56 97 VAL A CA 1
ATOM 751 C C . VAL A 1 97 ? 7.699 5.961 -11.843 1.00 97.56 97 VAL A C 1
ATOM 753 O O . VAL A 1 97 ? 6.860 5.962 -12.737 1.00 97.56 97 VAL A O 1
ATOM 756 N N . VAL A 1 98 ? 7.581 5.217 -10.746 1.00 96.94 98 VAL A N 1
ATOM 757 C CA . VAL A 1 98 ? 6.436 4.343 -10.468 1.00 96.94 98 VAL A CA 1
ATOM 758 C C . VAL A 1 98 ? 5.928 4.614 -9.065 1.00 96.94 98 VAL A C 1
ATOM 760 O O . VAL A 1 98 ? 6.639 4.356 -8.093 1.00 96.94 98 VAL A O 1
ATOM 763 N N . GLU A 1 99 ? 4.688 5.085 -8.951 1.00 96.38 99 GLU A N 1
ATOM 764 C CA . GLU A 1 99 ? 3.993 5.201 -7.674 1.00 96.38 99 GLU A CA 1
ATOM 765 C C . GLU A 1 99 ? 3.091 3.993 -7.399 1.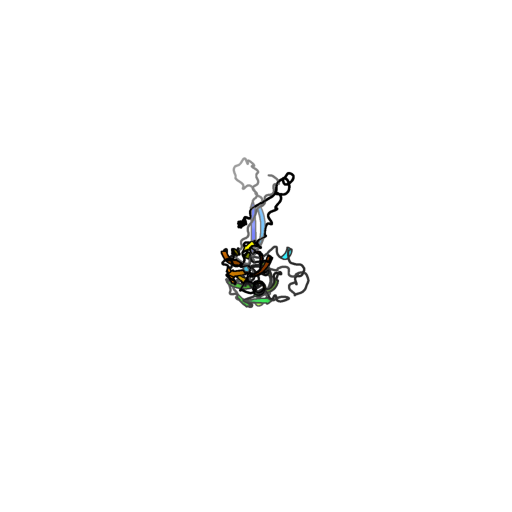00 96.38 99 GLU A C 1
ATOM 767 O O . GLU A 1 99 ? 2.322 3.557 -8.253 1.00 96.38 99 GLU A O 1
ATOM 772 N N . LEU A 1 100 ? 3.142 3.482 -6.168 1.00 96.12 100 LEU A N 1
ATOM 773 C CA . LEU A 1 100 ? 2.253 2.436 -5.680 1.00 96.12 100 LEU A CA 1
ATOM 774 C C . LEU A 1 100 ? 1.534 2.881 -4.403 1.00 96.12 100 LEU A C 1
ATOM 776 O O . LEU A 1 100 ? 2.120 3.487 -3.506 1.00 96.12 100 LEU A O 1
ATOM 780 N N . GLU A 1 101 ? 0.252 2.544 -4.293 1.00 95.00 101 GLU A N 1
ATOM 781 C CA . GLU A 1 101 ? -0.549 2.806 -3.098 1.00 95.00 101 GLU A CA 1
ATOM 782 C C . GLU A 1 101 ? -0.785 1.511 -2.312 1.00 95.00 101 GLU A C 1
ATOM 784 O O . GLU A 1 101 ? -1.245 0.511 -2.859 1.00 95.00 101 GLU A O 1
ATOM 789 N N . SER A 1 102 ? -0.484 1.535 -1.014 1.00 95.56 102 SER A N 1
ATOM 790 C CA . SER A 1 102 ? -0.795 0.455 -0.076 1.00 95.56 102 SER A CA 1
ATOM 791 C C . SER A 1 102 ? -2.021 0.803 0.754 1.00 95.56 102 SER A C 1
ATOM 793 O O . SER A 1 102 ? -2.053 1.848 1.404 1.00 95.56 102 SER A O 1
ATOM 795 N N . VAL A 1 103 ? -2.992 -0.107 0.835 1.00 94.38 103 VAL A N 1
ATOM 796 C CA . VAL A 1 103 ? -4.103 0.017 1.790 1.00 94.38 103 VAL A CA 1
ATOM 797 C C . VAL A 1 103 ? -3.642 -0.498 3.155 1.00 94.38 103 VAL A C 1
ATOM 799 O O . VAL A 1 103 ? -3.548 -1.707 3.407 1.00 94.38 103 VAL A O 1
ATOM 802 N N . GLY A 1 104 ? -3.340 0.442 4.047 1.00 92.88 104 GLY A N 1
ATOM 803 C CA . GLY A 1 104 ? -2.797 0.179 5.373 1.00 92.88 104 GLY A CA 1
ATOM 804 C C . GLY A 1 104 ? -1.310 -0.183 5.400 1.00 92.88 104 GLY A C 1
ATOM 805 O O . GLY A 1 104 ? -0.654 -0.406 4.382 1.00 92.88 104 GLY A O 1
ATOM 806 N N . LEU A 1 105 ? -0.787 -0.238 6.621 1.00 94.06 105 LEU A N 1
ATOM 807 C CA . LEU A 1 105 ? 0.592 -0.590 6.951 1.00 94.06 105 LEU A CA 1
ATOM 808 C C . LEU A 1 105 ? 0.782 -2.105 6.980 1.00 94.06 105 LEU A C 1
ATOM 810 O O . LEU A 1 105 ? -0.131 -2.849 7.335 1.00 94.06 105 LEU A O 1
ATOM 814 N N . ARG A 1 106 ? 2.001 -2.579 6.721 1.00 92.56 106 ARG A N 1
ATOM 815 C CA . ARG A 1 106 ? 2.377 -4.004 6.766 1.00 92.56 106 ARG A CA 1
ATOM 816 C C . ARG A 1 106 ? 1.519 -4.876 5.836 1.00 92.56 106 ARG A C 1
ATOM 818 O O . ARG A 1 106 ? 1.301 -6.066 6.093 1.00 92.56 106 ARG A O 1
ATOM 825 N N . THR A 1 107 ? 1.016 -4.276 4.761 1.00 91.62 107 THR A N 1
ATOM 826 C CA . THR A 1 107 ? 0.419 -4.963 3.616 1.00 91.62 107 THR A CA 1
ATOM 827 C C . THR A 1 107 ? 1.510 -5.126 2.569 1.00 91.62 107 THR A C 1
ATOM 829 O O . THR A 1 107 ? 2.170 -4.155 2.218 1.00 91.62 107 THR A O 1
ATOM 832 N N . ARG A 1 108 ? 1.729 -6.353 2.090 1.00 94.31 108 ARG A N 1
ATOM 833 C CA . ARG A 1 108 ? 2.658 -6.593 0.985 1.00 94.31 108 ARG A CA 1
ATOM 834 C C . ARG A 1 108 ? 1.942 -6.288 -0.323 1.00 94.31 108 ARG A C 1
ATOM 836 O O . ARG A 1 108 ? 0.968 -6.963 -0.645 1.00 94.31 108 ARG A O 1
ATOM 843 N N . ASN A 1 109 ? 2.460 -5.321 -1.063 1.00 95.56 109 ASN A N 1
ATOM 844 C CA . ASN A 1 109 ? 2.005 -4.968 -2.399 1.00 95.56 109 ASN A CA 1
ATOM 845 C C . ASN A 1 109 ? 3.051 -5.443 -3.403 1.00 95.56 109 ASN A C 1
ATOM 847 O O . ASN A 1 109 ? 4.251 -5.378 -3.135 1.00 95.56 109 ASN A O 1
ATOM 851 N N . THR A 1 110 ? 2.600 -5.946 -4.545 1.00 95.94 110 THR A N 1
ATOM 852 C CA . THR A 1 110 ? 3.482 -6.490 -5.577 1.00 95.94 110 THR A CA 1
ATOM 853 C C . THR A 1 110 ? 3.259 -5.721 -6.861 1.00 95.94 110 THR A C 1
ATOM 855 O O . THR A 1 110 ? 2.145 -5.689 -7.378 1.00 95.94 110 THR A O 1
ATOM 858 N N . PHE A 1 111 ? 4.328 -5.127 -7.372 1.00 96.50 111 PHE A N 1
ATOM 859 C CA . PHE A 1 111 ? 4.358 -4.450 -8.656 1.00 96.50 111 PHE A CA 1
ATOM 860 C C . PHE A 1 111 ? 5.094 -5.329 -9.665 1.00 96.50 111 PHE A C 1
ATOM 862 O O . PHE A 1 111 ? 6.173 -5.848 -9.370 1.00 96.50 111 PHE A O 1
ATOM 869 N N . ARG A 1 112 ? 4.486 -5.540 -10.834 1.00 96.94 112 ARG A N 1
ATOM 870 C CA . ARG A 1 112 ? 4.997 -6.434 -11.878 1.00 96.94 112 ARG A CA 1
ATOM 871 C C . ARG A 1 112 ? 4.967 -5.697 -13.201 1.00 96.94 112 ARG A C 1
ATOM 873 O O . ARG A 1 112 ? 3.963 -5.072 -13.525 1.00 96.94 112 ARG A O 1
ATOM 880 N N . PHE A 1 113 ? 6.044 -5.806 -13.957 1.00 97.19 113 PHE A N 1
ATOM 881 C CA . PHE A 1 113 ? 6.142 -5.244 -15.298 1.00 97.19 113 PHE A CA 1
ATOM 882 C C . PHE A 1 113 ? 7.061 -6.117 -16.148 1.00 97.19 113 PHE A C 1
ATOM 884 O O . PHE A 1 113 ? 7.742 -7.002 -15.622 1.00 97.19 113 PHE A O 1
ATOM 891 N N . TYR A 1 114 ? 7.078 -5.903 -17.462 1.00 97.38 114 TYR A N 1
ATOM 892 C CA . TYR A 1 114 ? 7.883 -6.724 -18.363 1.00 97.38 114 TYR A CA 1
ATOM 893 C C . TYR A 1 114 ? 9.058 -5.945 -18.939 1.00 97.38 114 TYR A C 1
ATOM 895 O O . TYR A 1 114 ? 8.938 -4.780 -19.311 1.00 97.38 114 TYR A O 1
ATOM 903 N N . VAL A 1 115 ? 10.195 -6.622 -19.074 1.00 97.19 115 VAL A N 1
ATOM 904 C CA . VAL A 1 115 ? 11.332 -6.129 -19.856 1.00 97.19 115 VAL A CA 1
ATOM 905 C C . VAL A 1 115 ? 11.497 -7.032 -21.061 1.00 97.19 115 VAL A C 1
ATOM 907 O O . VAL A 1 115 ? 11.659 -8.243 -20.919 1.00 97.19 115 VAL A O 1
ATOM 910 N N . THR A 1 116 ? 11.428 -6.450 -22.251 1.00 96.62 116 THR A N 1
ATOM 911 C CA . THR A 1 116 ? 11.527 -7.160 -23.527 1.00 96.62 116 THR A CA 1
ATOM 912 C C . THR A 1 116 ? 12.903 -6.942 -24.136 1.00 96.62 116 THR A C 1
ATOM 914 O O . THR A 1 116 ? 13.368 -5.807 -24.228 1.00 96.62 116 THR A O 1
ATOM 917 N N . ASN A 1 117 ? 13.535 -8.026 -24.581 1.00 96.44 117 ASN A N 1
ATOM 918 C CA . ASN A 1 117 ? 14.713 -8.001 -25.436 1.00 96.44 117 ASN A CA 1
ATOM 919 C C . ASN A 1 117 ? 14.269 -8.062 -26.910 1.00 96.44 117 ASN A C 1
ATOM 921 O O . ASN A 1 117 ? 13.845 -9.125 -27.367 1.00 96.44 117 ASN A O 1
ATOM 925 N N . PRO A 1 118 ? 14.342 -6.957 -27.670 1.00 92.88 118 PRO A N 1
ATOM 926 C CA . PRO A 1 118 ? 14.026 -6.952 -29.096 1.00 92.88 118 PRO A CA 1
ATOM 927 C C . PRO A 1 118 ? 15.228 -7.351 -29.980 1.00 92.88 118 PRO A C 1
ATOM 929 O O . PRO A 1 118 ? 15.121 -7.368 -31.210 1.00 92.88 118 PRO A O 1
ATOM 932 N N . THR A 1 119 ? 16.401 -7.602 -29.398 1.00 91.62 119 THR A N 1
ATOM 933 C CA . THR A 1 119 ? 17.616 -7.986 -30.122 1.00 91.62 119 THR A CA 1
ATOM 934 C C . THR A 1 119 ? 17.661 -9.498 -30.368 1.00 91.62 119 THR A C 1
ATOM 936 O O . THR A 1 119 ? 16.805 -10.261 -29.910 1.00 91.62 119 THR A O 1
ATOM 939 N N . ASN A 1 120 ? 18.667 -9.918 -31.137 1.00 91.88 120 ASN A N 1
ATOM 940 C CA . ASN A 1 120 ? 18.936 -11.324 -31.430 1.00 91.88 120 ASN A CA 1
ATOM 941 C C . ASN A 1 120 ? 19.998 -11.928 -30.494 1.00 91.88 120 ASN A C 1
ATOM 943 O O . ASN A 1 120 ? 20.320 -13.107 -30.630 1.00 91.88 120 ASN A O 1
ATOM 947 N N . ASP A 1 121 ? 20.513 -11.139 -29.550 1.00 94.06 121 ASP A N 1
ATOM 948 C CA . ASP A 1 121 ? 21.566 -11.540 -28.625 1.00 94.06 121 ASP A CA 1
ATOM 949 C C . ASP A 1 121 ? 20.993 -11.752 -27.229 1.00 94.06 121 ASP A C 1
ATOM 951 O O . ASP A 1 121 ? 20.117 -11.017 -26.774 1.00 94.06 121 ASP A O 1
ATOM 955 N N . ASN A 1 122 ? 21.516 -12.750 -26.525 1.00 96.88 122 ASN A N 1
ATOM 956 C CA . ASN A 1 122 ? 21.194 -12.963 -25.121 1.00 96.88 122 ASN A CA 1
ATOM 957 C C . ASN A 1 122 ? 22.135 -12.118 -24.264 1.00 96.88 122 ASN A C 1
ATOM 959 O O . ASN A 1 122 ? 23.343 -12.122 -24.497 1.00 96.88 122 ASN A O 1
ATOM 963 N N . TYR A 1 123 ? 21.608 -11.459 -23.239 1.00 96.69 123 TYR A N 1
ATOM 964 C CA . TYR A 1 123 ? 22.429 -10.706 -22.294 1.00 96.69 123 TYR A CA 1
ATOM 965 C C . TYR A 1 123 ? 21.901 -10.833 -20.868 1.00 96.69 123 TYR A C 1
ATOM 967 O O . TYR A 1 123 ? 20.729 -11.132 -20.639 1.00 96.69 123 TYR A O 1
ATOM 975 N N . GLU A 1 124 ? 22.793 -10.630 -19.907 1.00 97.50 124 GLU A N 1
ATOM 976 C CA . GLU A 1 124 ? 22.452 -10.565 -18.490 1.00 97.50 124 GLU A CA 1
ATOM 977 C C . GLU A 1 124 ? 21.975 -9.155 -18.135 1.00 97.50 124 GLU A C 1
ATOM 979 O O . GLU A 1 124 ? 22.513 -8.161 -18.630 1.00 97.50 124 GLU A O 1
ATOM 984 N N . PHE A 1 125 ? 20.970 -9.074 -17.268 1.00 97.62 125 PHE A N 1
ATOM 985 C CA . PHE A 1 125 ? 20.560 -7.836 -16.628 1.00 97.62 125 PHE A CA 1
ATOM 986 C C . PHE A 1 125 ? 20.779 -7.900 -15.119 1.00 97.62 125 PHE A C 1
ATOM 988 O O . PHE A 1 125 ? 20.690 -8.967 -14.507 1.00 97.62 125 PHE A O 1
ATOM 995 N N . LEU A 1 126 ? 21.006 -6.733 -14.524 1.00 98.06 126 LEU A N 1
ATOM 996 C CA . LEU A 1 126 ? 21.235 -6.543 -13.096 1.00 98.06 126 LEU A CA 1
ATOM 997 C C . LEU A 1 126 ? 20.347 -5.412 -12.573 1.00 98.06 126 LEU A C 1
ATOM 999 O O . LEU A 1 126 ? 20.102 -4.431 -13.274 1.00 98.06 126 LEU A O 1
ATOM 1003 N N . TRP A 1 127 ? 19.911 -5.538 -11.327 1.00 97.94 127 TRP A N 1
ATOM 1004 C CA . TRP A 1 127 ? 19.259 -4.496 -10.548 1.00 97.94 127 TRP A CA 1
ATOM 1005 C C . TRP A 1 127 ? 20.130 -4.152 -9.344 1.00 97.94 127 TRP A C 1
ATOM 1007 O O . TRP A 1 127 ? 20.400 -5.000 -8.495 1.00 97.94 127 TRP A O 1
ATOM 1017 N N . GLU A 1 128 ? 20.540 -2.892 -9.252 1.00 96.44 128 GLU A N 1
ATOM 1018 C CA . GLU A 1 128 ? 21.349 -2.374 -8.151 1.00 96.44 128 GLU A CA 1
ATOM 1019 C C . GLU A 1 128 ? 20.545 -1.345 -7.358 1.00 96.44 128 GLU A C 1
ATOM 1021 O O . GLU A 1 128 ? 19.948 -0.436 -7.935 1.00 96.44 128 GLU A O 1
ATOM 1026 N N . THR A 1 129 ? 20.539 -1.456 -6.031 1.00 96.94 129 THR A N 1
ATOM 1027 C CA . THR A 1 129 ? 20.014 -0.391 -5.169 1.00 96.94 129 THR A CA 1
ATOM 1028 C C . THR A 1 129 ? 20.928 0.829 -5.261 1.00 96.94 129 THR A C 1
ATOM 1030 O O . THR A 1 129 ? 22.150 0.696 -5.192 1.00 96.94 129 THR A O 1
ATOM 1033 N N . MET A 1 130 ? 20.341 2.015 -5.396 1.00 95.94 130 MET A N 1
ATOM 1034 C CA . MET A 1 130 ? 21.064 3.285 -5.416 1.00 95.94 130 MET A CA 1
ATOM 1035 C C . MET A 1 130 ? 20.773 4.111 -4.162 1.00 95.94 130 MET A C 1
ATOM 1037 O O . MET A 1 130 ? 19.675 4.054 -3.611 1.00 95.94 130 MET A O 1
ATOM 1041 N N . GLY A 1 131 ? 21.758 4.906 -3.741 1.00 93.75 131 GLY A N 1
ATOM 1042 C CA . GLY A 1 131 ? 21.631 5.799 -2.595 1.00 93.75 131 GLY A CA 1
ATOM 1043 C C . GLY A 1 131 ? 21.389 5.044 -1.289 1.00 93.75 131 GLY A C 1
ATOM 1044 O O . GLY A 1 131 ? 22.044 4.042 -1.000 1.00 93.75 131 GLY A O 1
ATOM 1045 N N . GLU A 1 132 ? 20.458 5.548 -0.482 1.00 92.38 132 GLU A N 1
ATOM 1046 C CA . GLU A 1 132 ? 20.045 4.886 0.753 1.00 92.38 132 GLU A CA 1
ATOM 1047 C C . GLU A 1 132 ? 18.975 3.828 0.464 1.00 92.38 132 GLU A C 1
ATOM 1049 O O . GLU A 1 132 ? 17.939 4.111 -0.138 1.00 92.38 132 GLU A O 1
ATOM 1054 N N . ALA A 1 133 ? 19.219 2.597 0.915 1.00 91.56 133 ALA A N 1
ATOM 1055 C CA . ALA A 1 133 ? 18.278 1.503 0.734 1.00 91.56 133 ALA A CA 1
ATOM 1056 C C . ALA A 1 133 ? 16.990 1.747 1.533 1.00 91.56 133 ALA A C 1
ATOM 1058 O O . ALA A 1 133 ? 17.017 1.935 2.750 1.00 91.56 133 ALA A O 1
ATOM 1059 N N . SER A 1 134 ? 15.853 1.680 0.847 1.00 93.56 134 SER A N 1
ATOM 1060 C CA . SER A 1 134 ? 14.545 1.781 1.487 1.00 93.56 134 SER A CA 1
ATOM 1061 C C . SER A 1 134 ? 14.195 0.484 2.218 1.00 93.56 134 SER A C 1
ATOM 1063 O O . SER A 1 134 ? 14.259 -0.583 1.604 1.00 93.56 134 SER A O 1
ATOM 1065 N N . PRO A 1 135 ? 13.746 0.532 3.485 1.00 94.19 135 PRO A N 1
ATOM 1066 C CA . PRO A 1 135 ? 13.264 -0.662 4.180 1.00 94.19 135 PRO A CA 1
ATOM 1067 C C . PRO A 1 135 ? 11.927 -1.168 3.615 1.00 94.19 135 PRO A C 1
ATOM 1069 O O . PRO A 1 135 ? 11.576 -2.330 3.809 1.00 94.19 135 PRO A O 1
ATOM 1072 N N . ALA A 1 136 ? 11.180 -0.309 2.912 1.00 96.56 136 ALA A N 1
ATOM 1073 C CA . ALA A 1 136 ? 9.846 -0.624 2.413 1.00 96.56 136 ALA A CA 1
ATOM 1074 C C . ALA A 1 136 ? 9.841 -1.234 1.004 1.00 96.56 136 ALA A C 1
ATOM 1076 O O . ALA A 1 136 ? 8.841 -1.840 0.626 1.00 96.56 136 ALA A O 1
ATOM 1077 N N . TRP A 1 137 ? 10.914 -1.085 0.223 1.00 97.56 137 TRP A N 1
ATOM 1078 C CA . TRP A 1 137 ? 10.976 -1.537 -1.169 1.00 97.56 137 TRP A CA 1
ATOM 1079 C C . TRP A 1 137 ? 11.996 -2.648 -1.367 1.00 97.56 137 TRP A C 1
ATOM 1081 O O . TRP A 1 137 ? 13.117 -2.588 -0.868 1.00 97.56 137 TRP A O 1
ATOM 1091 N N . ARG A 1 138 ? 11.625 -3.647 -2.167 1.00 96.31 138 ARG A N 1
ATOM 1092 C CA . ARG A 1 138 ? 12.497 -4.775 -2.488 1.00 96.31 138 ARG A CA 1
ATOM 1093 C C . ARG A 1 138 ? 12.378 -5.173 -3.951 1.00 96.31 138 ARG A C 1
ATOM 1095 O O . ARG A 1 138 ? 11.280 -5.450 -4.426 1.00 96.31 138 ARG A O 1
ATOM 1102 N N . CYS A 1 139 ? 13.514 -5.299 -4.630 1.00 96.75 139 CYS A N 1
ATOM 1103 C CA . CYS A 1 139 ? 13.590 -6.011 -5.902 1.00 96.75 139 CYS A CA 1
ATOM 1104 C C . CYS A 1 139 ? 13.617 -7.523 -5.630 1.00 96.75 139 CYS A C 1
ATOM 1106 O O . CYS A 1 139 ? 14.481 -8.002 -4.895 1.00 96.75 139 CYS A O 1
ATOM 1108 N N . VAL A 1 140 ? 12.665 -8.281 -6.182 1.00 96.25 140 VAL A N 1
ATOM 1109 C CA . VAL A 1 140 ? 12.598 -9.740 -5.968 1.00 96.25 140 VAL A CA 1
ATOM 1110 C C . VAL A 1 140 ? 13.666 -10.465 -6.785 1.00 96.25 140 VAL A C 1
ATOM 1112 O O . VAL A 1 140 ? 14.236 -11.449 -6.318 1.00 96.25 140 VAL A O 1
ATOM 1115 N N . GLN A 1 141 ? 13.953 -9.968 -7.990 1.00 93.38 141 GLN A N 1
ATOM 1116 C CA . GLN A 1 141 ? 14.949 -10.531 -8.894 1.00 93.38 141 GLN A CA 1
ATOM 1117 C C . GLN A 1 141 ? 16.061 -9.512 -9.159 1.00 93.38 141 GLN A C 1
ATOM 1119 O O . GLN A 1 141 ? 15.948 -8.682 -10.054 1.00 93.38 141 GLN A O 1
ATOM 1124 N N . GLY A 1 142 ? 17.157 -9.616 -8.404 1.00 94.88 142 GLY A N 1
ATOM 1125 C CA . GLY A 1 142 ? 18.314 -8.723 -8.542 1.00 94.88 142 GLY A CA 1
ATOM 1126 C C . GLY A 1 142 ? 19.137 -8.921 -9.823 1.00 94.88 142 GLY A C 1
ATOM 1127 O O . GLY A 1 142 ? 19.914 -8.050 -10.185 1.00 94.88 142 GLY A O 1
ATOM 1128 N N . ALA A 1 143 ? 18.990 -10.057 -10.506 1.00 96.56 143 ALA A N 1
ATOM 1129 C CA . ALA A 1 143 ? 19.717 -10.374 -11.733 1.00 96.56 143 ALA A CA 1
ATOM 1130 C C . ALA A 1 143 ? 18.991 -11.457 -12.541 1.00 96.56 143 ALA A C 1
ATOM 1132 O O . ALA A 1 143 ? 18.213 -12.249 -11.993 1.00 96.56 143 ALA A O 1
ATOM 1133 N N . GLY A 1 144 ? 19.267 -11.532 -13.838 1.00 96.19 144 GLY A N 1
ATOM 1134 C CA . GLY A 1 144 ? 18.732 -12.590 -14.685 1.00 96.19 144 GLY A CA 1
ATOM 1135 C C . GLY A 1 144 ? 19.208 -12.521 -16.129 1.00 96.19 144 GLY A C 1
ATOM 1136 O O . GLY A 1 144 ? 19.891 -11.592 -16.542 1.00 96.19 144 GLY A O 1
ATOM 1137 N N . MET A 1 145 ? 18.808 -13.519 -16.917 1.00 96.56 145 MET A N 1
ATOM 1138 C CA . MET A 1 145 ? 19.088 -13.574 -18.352 1.00 96.56 145 MET A CA 1
ATOM 1139 C C . MET A 1 145 ? 17.905 -13.038 -19.156 1.00 96.56 145 MET A C 1
ATOM 1141 O O . MET A 1 145 ? 16.768 -13.468 -18.954 1.00 96.56 145 MET A O 1
ATOM 1145 N N . LEU A 1 146 ? 18.181 -12.155 -20.116 1.00 96.38 146 LEU A N 1
ATOM 1146 C CA . LEU A 1 146 ? 17.221 -11.683 -21.106 1.00 96.38 146 LEU A CA 1
ATOM 1147 C C . LEU A 1 146 ? 17.528 -12.313 -22.466 1.00 96.38 146 LEU A C 1
ATOM 1149 O O . LEU A 1 146 ? 18.439 -11.903 -23.186 1.00 96.38 146 LEU A O 1
ATOM 1153 N N . PHE A 1 147 ? 16.762 -13.346 -22.812 1.00 96.94 147 PHE A N 1
ATOM 1154 C CA . PHE A 1 147 ? 16.934 -14.063 -24.072 1.00 96.94 147 PHE A CA 1
ATOM 1155 C C . PHE A 1 147 ? 16.415 -13.263 -25.267 1.00 96.94 147 PHE A C 1
ATOM 1157 O O . PHE A 1 147 ? 15.406 -12.565 -25.162 1.00 96.94 147 PHE A O 1
ATOM 1164 N N . ALA A 1 148 ? 17.081 -13.428 -26.406 1.00 96.00 148 ALA A N 1
ATOM 1165 C CA . ALA A 1 148 ? 16.732 -12.832 -27.687 1.00 96.00 148 ALA A CA 1
ATOM 1166 C C . ALA A 1 148 ? 15.241 -12.996 -28.022 1.00 96.00 148 ALA A C 1
ATOM 1168 O O . ALA A 1 148 ? 14.689 -14.102 -27.968 1.00 96.00 148 ALA A O 1
ATOM 1169 N N . GLY A 1 149 ? 14.575 -11.889 -28.352 1.00 93.94 149 GLY A N 1
ATOM 1170 C CA . GLY A 1 149 ? 13.148 -11.859 -28.684 1.00 93.94 149 GLY A CA 1
ATOM 1171 C C . GLY A 1 149 ? 12.199 -12.269 -27.547 1.00 93.94 149 GLY A C 1
ATOM 1172 O O . GLY A 1 149 ? 11.011 -12.486 -27.798 1.00 93.94 149 GLY A O 1
ATOM 1173 N N . LYS A 1 150 ? 12.686 -12.442 -26.311 1.00 97.06 150 LYS A N 1
ATOM 1174 C CA . LYS A 1 150 ? 11.868 -12.807 -25.145 1.00 97.06 150 LYS A CA 1
ATOM 1175 C C . LYS A 1 150 ? 11.650 -11.612 -24.230 1.00 97.06 150 LYS A C 1
ATOM 1177 O O . LYS A 1 150 ? 12.362 -10.613 -24.272 1.00 97.06 150 LYS A O 1
ATOM 1182 N N . ARG A 1 151 ? 10.653 -11.756 -23.360 1.00 96.25 151 ARG A N 1
ATOM 1183 C CA . ARG A 1 151 ? 10.414 -10.853 -22.238 1.00 96.25 151 ARG A CA 1
ATOM 1184 C C . ARG A 1 151 ? 10.577 -11.592 -20.920 1.00 96.25 151 ARG A C 1
ATOM 1186 O O . ARG A 1 151 ? 10.241 -12.775 -20.842 1.00 96.25 151 ARG A O 1
ATOM 1193 N N . VAL A 1 152 ? 11.053 -10.887 -19.904 1.00 96.62 152 VAL A N 1
ATOM 1194 C CA . VAL A 1 152 ? 11.078 -11.348 -18.513 1.00 96.62 152 VAL A CA 1
ATOM 1195 C C . VAL A 1 152 ? 10.101 -10.516 -17.697 1.00 96.62 152 VAL A C 1
ATOM 1197 O O . VAL A 1 152 ? 9.915 -9.331 -17.974 1.00 96.62 152 VAL A O 1
ATOM 1200 N N . GLU A 1 153 ? 9.463 -11.140 -16.715 1.00 96.94 153 GLU A N 1
ATOM 1201 C CA . GLU A 1 153 ? 8.676 -10.428 -15.715 1.00 96.94 153 GLU A CA 1
ATOM 1202 C C . GLU A 1 153 ? 9.604 -9.961 -14.594 1.00 96.94 153 GLU A C 1
ATOM 1204 O O . GLU A 1 153 ? 10.302 -10.768 -13.983 1.00 96.94 153 GLU A O 1
ATOM 1209 N N . VAL A 1 154 ? 9.598 -8.662 -14.317 1.00 96.81 154 VAL A N 1
ATOM 1210 C CA . VAL A 1 154 ? 10.297 -8.062 -13.185 1.00 96.81 154 VAL A CA 1
ATOM 1211 C C . VAL A 1 154 ? 9.291 -7.809 -12.075 1.00 96.81 154 VAL A C 1
ATOM 1213 O O . VAL A 1 154 ? 8.186 -7.324 -12.321 1.00 96.81 154 VAL A O 1
ATOM 1216 N N . VAL A 1 155 ? 9.682 -8.139 -10.844 1.00 97.62 155 VAL A N 1
ATOM 1217 C CA . VAL A 1 155 ? 8.814 -8.037 -9.671 1.00 97.62 155 VAL A CA 1
ATOM 1218 C C . VAL A 1 155 ? 9.483 -7.199 -8.588 1.00 97.62 155 VAL A C 1
ATOM 1220 O O . VAL A 1 155 ? 10.585 -7.513 -8.129 1.00 97.62 155 VAL A O 1
ATOM 1223 N N . PHE A 1 156 ? 8.771 -6.169 -8.143 1.00 98.00 156 PHE A N 1
ATOM 1224 C CA . PHE A 1 156 ? 9.095 -5.380 -6.962 1.00 98.00 156 PHE A CA 1
ATOM 1225 C C . PHE A 1 156 ? 8.025 -5.579 -5.891 1.00 98.00 156 PHE A C 1
ATOM 1227 O O . PHE A 1 156 ? 6.840 -5.751 -6.182 1.00 98.00 156 PHE A O 1
ATOM 1234 N N . GLU A 1 157 ? 8.445 -5.560 -4.633 1.00 97.81 157 GLU A N 1
ATOM 1235 C CA . GLU A 1 157 ? 7.556 -5.613 -3.481 1.00 97.81 157 GLU A CA 1
ATOM 1236 C C . GLU A 1 157 ? 7.653 -4.319 -2.678 1.00 97.81 157 GLU A C 1
ATOM 1238 O O . GLU A 1 157 ? 8.750 -3.829 -2.409 1.00 97.81 157 GLU A O 1
ATOM 1243 N N . TYR A 1 158 ? 6.492 -3.812 -2.266 1.00 97.94 158 TYR A N 1
ATOM 1244 C CA . TYR A 1 158 ? 6.344 -2.659 -1.388 1.00 97.94 158 TYR A CA 1
ATOM 1245 C C . TYR A 1 158 ? 5.619 -3.071 -0.103 1.00 97.94 158 TYR A C 1
ATOM 1247 O O . TYR A 1 158 ? 4.480 -3.550 -0.140 1.00 97.94 158 TYR A O 1
ATOM 1255 N N . LEU A 1 159 ? 6.284 -2.895 1.036 1.00 97.06 159 LEU A N 1
ATOM 1256 C CA . LEU A 1 159 ? 5.801 -3.224 2.372 1.00 97.06 159 LEU A CA 1
ATOM 1257 C C . LEU A 1 159 ? 6.020 -2.021 3.307 1.00 97.06 159 LEU A C 1
ATOM 1259 O O . LEU A 1 159 ? 7.059 -1.934 3.957 1.00 97.06 159 LEU A O 1
ATOM 1263 N N . PRO A 1 160 ? 5.065 -1.082 3.392 1.00 96.50 160 PRO A N 1
ATOM 1264 C CA . PRO A 1 160 ? 5.221 0.094 4.237 1.00 96.50 160 PRO A CA 1
ATOM 1265 C C . PRO A 1 160 ? 5.050 -0.221 5.720 1.00 96.50 160 PRO A C 1
ATOM 1267 O O . PRO A 1 160 ? 4.097 -0.896 6.117 1.00 96.50 160 PRO A O 1
ATOM 1270 N N . GLU A 1 161 ? 5.922 0.341 6.551 1.00 93.81 161 GLU A N 1
ATOM 1271 C CA . GLU A 1 161 ? 5.792 0.315 8.015 1.00 93.81 161 GLU A CA 1
ATOM 1272 C C . GLU A 1 161 ? 5.300 1.648 8.591 1.00 93.81 161 GLU A C 1
ATOM 1274 O O . GLU A 1 161 ? 4.678 1.663 9.654 1.00 93.81 161 GLU A O 1
ATOM 1279 N N . GLU A 1 162 ? 5.480 2.739 7.845 1.00 92.75 162 GLU A N 1
ATOM 1280 C CA . GLU A 1 162 ? 5.068 4.097 8.199 1.00 92.75 162 GLU A CA 1
ATOM 1281 C C . GLU A 1 162 ? 4.072 4.666 7.180 1.00 92.75 162 GLU A C 1
ATOM 1283 O O . GLU A 1 162 ? 3.963 4.178 6.057 1.00 92.75 162 GLU A O 1
ATOM 1288 N N . THR A 1 163 ? 3.327 5.705 7.572 1.00 92.00 163 THR A N 1
ATOM 1289 C CA . THR A 1 163 ? 2.383 6.414 6.683 1.00 92.00 163 THR A CA 1
ATOM 1290 C C . THR A 1 163 ? 3.053 7.469 5.803 1.00 92.00 163 THR A C 1
ATOM 1292 O O . THR A 1 163 ? 2.392 8.069 4.957 1.00 92.00 163 THR A O 1
ATOM 1295 N N . SER A 1 164 ? 4.337 7.738 6.036 1.00 93.00 164 SER A N 1
ATOM 1296 C CA . SER A 1 164 ? 5.168 8.626 5.231 1.00 93.00 164 SER A CA 1
ATOM 1297 C C . SER A 1 164 ? 5.391 8.046 3.827 1.00 93.00 164 SER A C 1
ATOM 1299 O O . SER A 1 164 ? 5.251 6.844 3.590 1.00 93.00 164 SER A O 1
ATOM 1301 N N . VAL A 1 165 ? 5.715 8.920 2.873 1.00 95.50 165 VAL A N 1
ATOM 1302 C CA . VAL A 1 165 ? 6.087 8.498 1.518 1.00 95.50 165 VAL A CA 1
ATOM 1303 C C . VAL A 1 165 ? 7.420 7.758 1.583 1.00 95.50 165 VAL A C 1
ATOM 1305 O O . VAL A 1 165 ? 8.381 8.262 2.161 1.00 95.50 165 VAL A O 1
ATOM 1308 N N . ALA A 1 166 ? 7.481 6.579 0.969 1.00 96.31 166 ALA A N 1
ATOM 1309 C CA . ALA A 1 166 ? 8.691 5.772 0.897 1.00 96.31 166 ALA A CA 1
ATOM 1310 C C . ALA A 1 166 ? 9.210 5.732 -0.541 1.00 96.31 166 ALA A C 1
ATOM 1312 O O . ALA A 1 166 ? 8.549 5.183 -1.421 1.00 96.31 166 ALA A O 1
ATOM 1313 N N . GLU A 1 167 ? 10.408 6.263 -0.762 1.00 97.06 167 GLU A N 1
ATOM 1314 C CA . GLU A 1 167 ? 11.105 6.194 -2.047 1.00 97.06 167 GLU A CA 1
ATOM 1315 C C . GLU A 1 167 ? 12.214 5.143 -2.019 1.00 97.06 167 GLU A C 1
ATOM 1317 O O . GLU A 1 167 ? 12.788 4.855 -0.966 1.00 97.06 167 GLU A O 1
ATOM 1322 N N . ALA A 1 168 ? 12.521 4.589 -3.187 1.00 97.50 168 ALA A N 1
ATOM 1323 C CA . ALA A 1 168 ? 13.675 3.742 -3.421 1.00 97.50 168 ALA A CA 1
ATOM 1324 C C . ALA A 1 168 ? 14.174 3.912 -4.857 1.00 97.50 168 ALA A C 1
ATOM 1326 O O . ALA A 1 168 ? 13.398 3.810 -5.811 1.00 97.50 168 ALA A O 1
ATOM 1327 N N . PHE A 1 169 ? 15.480 4.127 -5.002 1.00 98.12 169 PHE A N 1
ATOM 1328 C CA . PHE A 1 169 ? 16.128 4.206 -6.304 1.00 98.12 169 PHE A CA 1
ATOM 1329 C C . PHE A 1 169 ? 16.751 2.863 -6.664 1.00 98.12 169 PHE A C 1
ATOM 1331 O O . PHE A 1 169 ? 17.475 2.259 -5.868 1.00 98.12 169 PHE A O 1
ATOM 1338 N N . PHE A 1 170 ? 16.500 2.418 -7.889 1.00 98.19 170 PHE A N 1
ATOM 1339 C CA . PHE A 1 170 ? 17.112 1.220 -8.444 1.00 98.19 170 PHE A CA 1
ATOM 1340 C C . PHE A 1 170 ? 17.692 1.516 -9.822 1.00 98.19 170 PHE A C 1
ATOM 1342 O O . PHE A 1 170 ? 17.091 2.228 -10.624 1.00 98.19 170 PHE A O 1
ATOM 1349 N N . LYS A 1 171 ? 18.854 0.937 -10.114 1.00 97.81 171 LYS A N 1
ATOM 1350 C CA . LYS A 1 171 ? 19.483 0.986 -11.430 1.00 97.81 171 LYS A CA 1
ATOM 1351 C C . LYS A 1 171 ? 19.339 -0.360 -12.116 1.00 97.81 171 LYS A C 1
ATOM 1353 O O . LYS A 1 171 ? 19.842 -1.359 -11.609 1.00 97.81 171 LYS A O 1
ATOM 1358 N N . PHE A 1 172 ? 18.691 -0.371 -13.271 1.00 97.94 172 PHE A N 1
ATOM 1359 C CA . PHE A 1 172 ? 18.721 -1.497 -14.192 1.00 97.94 172 PHE A CA 1
ATOM 1360 C C . PHE A 1 172 ? 19.946 -1.383 -15.093 1.00 97.94 172 PHE A C 1
ATOM 1362 O O . PHE A 1 172 ? 20.173 -0.323 -15.683 1.00 97.94 172 PHE A O 1
ATOM 1369 N N . ARG A 1 173 ? 20.716 -2.463 -15.222 1.00 97.88 173 ARG A N 1
ATOM 1370 C CA . ARG A 1 173 ? 21.945 -2.485 -16.022 1.00 97.88 173 ARG A CA 1
ATOM 1371 C C . ARG A 1 173 ? 21.972 -3.671 -16.964 1.00 97.88 173 ARG A C 1
ATOM 1373 O O . ARG A 1 173 ? 21.608 -4.775 -16.571 1.00 97.88 173 ARG A O 1
ATOM 1380 N N . ILE A 1 174 ? 22.481 -3.451 -18.172 1.00 97.44 174 ILE A N 1
ATOM 1381 C CA . ILE A 1 174 ? 22.921 -4.508 -19.091 1.00 97.44 174 ILE A CA 1
ATOM 1382 C C . ILE A 1 174 ? 24.404 -4.250 -19.376 1.00 97.44 174 ILE A C 1
ATOM 1384 O O . ILE A 1 174 ? 24.724 -3.525 -20.325 1.00 97.44 174 ILE A O 1
ATOM 1388 N N . PRO A 1 175 ? 25.326 -4.800 -18.561 1.00 96.06 175 PRO A N 1
ATOM 1389 C CA . PRO A 1 175 ? 26.749 -4.467 -18.642 1.00 96.06 175 PRO A CA 1
ATOM 1390 C C . PRO A 1 175 ? 27.358 -4.719 -20.023 1.00 96.06 175 PRO A C 1
ATOM 1392 O O . PRO A 1 175 ? 28.127 -3.899 -20.516 1.00 96.06 175 PRO A O 1
ATOM 1395 N N . SER A 1 176 ? 26.967 -5.814 -20.684 1.00 95.44 176 SER A N 1
ATOM 1396 C CA . SER A 1 176 ? 27.478 -6.180 -22.012 1.00 95.44 176 SER A CA 1
ATOM 1397 C C . SER A 1 176 ? 27.079 -5.200 -23.119 1.00 95.44 176 SER A C 1
ATOM 1399 O O . SER A 1 176 ? 27.744 -5.154 -24.148 1.00 95.44 176 SER A O 1
ATOM 1401 N N . MET A 1 177 ? 26.011 -4.423 -22.914 1.00 92.12 177 MET A N 1
ATOM 1402 C CA . MET A 1 177 ? 25.474 -3.465 -23.888 1.00 92.12 177 MET A CA 1
ATOM 1403 C C . MET A 1 177 ? 25.666 -2.006 -23.443 1.00 92.12 177 MET A C 1
ATOM 1405 O O . MET A 1 177 ? 25.269 -1.095 -24.165 1.00 92.12 177 MET A O 1
ATOM 1409 N N . GLY A 1 178 ? 26.247 -1.775 -22.257 1.00 93.31 178 GLY A N 1
ATOM 1410 C CA . GLY A 1 178 ? 26.467 -0.439 -21.696 1.00 93.31 178 GLY A CA 1
ATOM 1411 C C . GLY A 1 178 ? 25.183 0.336 -21.375 1.00 93.31 178 GLY A C 1
ATOM 1412 O O . GLY A 1 178 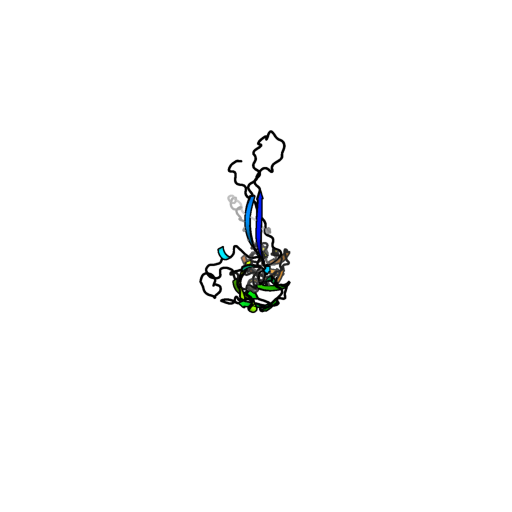? 25.209 1.564 -21.379 1.00 93.31 178 GLY A O 1
ATOM 1413 N N . LEU A 1 179 ? 24.061 -0.354 -21.138 1.00 94.69 179 LEU A N 1
ATOM 1414 C CA . LEU A 1 179 ? 22.795 0.286 -20.773 1.00 94.69 179 LEU A CA 1
ATOM 1415 C C . LEU A 1 179 ? 22.694 0.431 -19.254 1.00 94.69 179 LEU A C 1
ATOM 1417 O O . LEU A 1 179 ? 22.716 -0.582 -18.559 1.00 94.69 179 LEU A O 1
ATOM 1421 N N . ASP A 1 180 ? 22.464 1.658 -18.788 1.00 96.19 180 ASP A N 1
ATOM 1422 C CA . ASP A 1 180 ? 22.076 1.988 -17.416 1.00 96.19 180 ASP A CA 1
ATOM 1423 C C . ASP A 1 180 ? 20.758 2.783 -17.452 1.00 96.19 180 ASP A C 1
ATOM 1425 O O . ASP A 1 180 ? 20.691 3.832 -18.087 1.00 96.19 180 ASP A O 1
ATOM 1429 N N . GLN A 1 181 ? 19.720 2.306 -16.762 1.00 97.06 181 GLN A N 1
ATOM 1430 C CA . GLN A 1 181 ? 18.432 2.995 -16.615 1.00 97.06 181 GLN A CA 1
ATOM 1431 C C . GLN A 1 181 ? 18.086 3.117 -15.132 1.00 97.06 181 GLN A C 1
ATOM 1433 O O . GLN A 1 181 ? 18.077 2.120 -14.410 1.00 97.06 181 GLN A O 1
ATOM 1438 N N . VAL A 1 182 ? 17.770 4.326 -14.671 1.00 97.69 182 VAL A N 1
ATOM 1439 C CA . VAL A 1 182 ? 17.379 4.572 -13.275 1.00 97.69 182 VAL A CA 1
ATOM 1440 C C . VAL A 1 182 ? 15.861 4.551 -13.139 1.00 97.69 182 VAL A C 1
ATOM 1442 O O . VAL A 1 182 ? 15.140 5.072 -13.994 1.00 97.69 182 VAL A O 1
ATOM 1445 N N . PHE A 1 183 ? 15.399 3.954 -12.046 1.00 97.88 183 PHE A N 1
ATOM 1446 C CA . PHE A 1 183 ? 14.007 3.883 -11.636 1.00 97.88 183 PHE A CA 1
ATOM 1447 C C . PHE A 1 183 ? 13.845 4.487 -10.242 1.00 97.88 183 PHE A C 1
ATOM 1449 O O . PHE A 1 183 ? 14.626 4.182 -9.337 1.00 97.88 183 PHE A O 1
ATOM 1456 N N . LEU A 1 184 ? 12.802 5.295 -10.068 1.00 97.75 184 LEU A N 1
ATOM 1457 C CA . LEU A 1 184 ? 12.312 5.761 -8.777 1.00 97.75 184 LEU A CA 1
ATOM 1458 C C . LEU A 1 184 ? 10.995 5.055 -8.469 1.00 97.75 184 LEU A C 1
ATOM 1460 O O . LEU A 1 184 ? 9.967 5.337 -9.082 1.00 97.75 184 LEU A O 1
ATOM 1464 N N . PHE A 1 185 ? 11.029 4.157 -7.492 1.00 97.88 185 PHE A N 1
ATOM 1465 C CA . PHE A 1 185 ? 9.825 3.560 -6.935 1.00 97.88 185 PHE A CA 1
ATOM 1466 C C . PHE A 1 185 ? 9.393 4.369 -5.723 1.00 97.88 185 PHE A C 1
ATOM 1468 O O . PHE A 1 185 ? 10.186 4.602 -4.810 1.00 97.88 185 PHE A O 1
ATOM 1475 N N . THR A 1 186 ? 8.139 4.797 -5.712 1.00 97.44 186 THR A N 1
ATOM 1476 C CA . THR A 1 186 ? 7.571 5.596 -4.634 1.00 97.44 186 THR A CA 1
ATOM 1477 C C . THR A 1 186 ? 6.277 4.990 -4.131 1.00 97.44 186 THR A C 1
ATOM 1479 O O . THR A 1 186 ? 5.468 4.461 -4.887 1.00 97.44 186 THR A O 1
ATOM 1482 N N . GLY A 1 187 ? 6.118 4.974 -2.817 1.00 96.81 187 GLY A N 1
ATOM 1483 C CA . GLY A 1 187 ? 5.033 4.293 -2.140 1.00 96.81 187 GLY A CA 1
ATOM 1484 C C . GLY A 1 187 ? 4.305 5.233 -1.197 1.00 96.81 187 GLY A C 1
ATOM 1485 O O . GLY A 1 187 ? 4.945 5.915 -0.393 1.00 96.81 187 GLY A O 1
ATOM 1486 N N . LYS A 1 188 ? 2.973 5.228 -1.254 1.00 95.38 188 LYS A N 1
ATOM 1487 C CA . LYS A 1 188 ? 2.105 5.926 -0.297 1.00 95.38 188 LYS A CA 1
ATOM 1488 C C . LYS A 1 188 ? 1.158 4.957 0.398 1.00 95.38 188 LYS A C 1
ATOM 1490 O O . LYS A 1 188 ? 0.820 3.898 -0.133 1.00 95.38 188 LYS A O 1
ATOM 1495 N N . VAL A 1 189 ? 0.697 5.341 1.585 1.00 95.44 189 VAL A N 1
ATOM 1496 C CA . VAL A 1 189 ? -0.238 4.542 2.381 1.00 95.44 189 VAL A CA 1
ATOM 1497 C C . VAL A 1 189 ? -1.589 5.235 2.455 1.00 95.44 189 VAL A C 1
ATOM 1499 O O . VAL A 1 189 ? -1.706 6.329 3.001 1.00 95.44 189 VAL A O 1
ATOM 1502 N N . ALA A 1 190 ? -2.622 4.564 1.957 1.00 93.81 190 ALA A N 1
ATOM 1503 C CA . ALA A 1 190 ? -4.006 4.941 2.184 1.00 93.81 190 ALA A CA 1
ATOM 1504 C C . ALA A 1 190 ? -4.505 4.323 3.496 1.00 93.81 190 ALA A C 1
ATOM 1506 O O . ALA A 1 190 ? -4.289 3.139 3.775 1.00 93.81 190 ALA A O 1
ATOM 1507 N N . GLU A 1 191 ? -5.194 5.115 4.318 1.00 91.06 191 GLU A N 1
ATOM 1508 C CA . GLU A 1 191 ? -5.808 4.601 5.539 1.00 91.06 191 GLU A CA 1
ATOM 1509 C C . GLU A 1 191 ? -6.996 3.682 5.196 1.00 91.06 191 GLU A C 1
ATOM 1511 O O . GLU A 1 191 ? -7.919 4.123 4.507 1.00 91.06 191 GLU A O 1
ATOM 1516 N N . PRO A 1 192 ? -7.037 2.437 5.715 1.00 94.12 192 PRO A N 1
ATOM 1517 C CA . PRO A 1 192 ? -8.173 1.550 5.507 1.00 94.12 192 PRO A CA 1
ATOM 1518 C C . PRO A 1 192 ? -9.483 2.164 6.006 1.00 94.12 192 PRO A C 1
ATOM 1520 O O . PRO A 1 192 ? -9.585 2.570 7.174 1.00 94.12 192 PRO A O 1
ATOM 1523 N N . LYS A 1 193 ? -10.514 2.153 5.157 1.00 95.06 193 LYS A N 1
ATOM 1524 C CA . LYS A 1 193 ? -11.879 2.622 5.440 1.00 95.06 193 LYS A CA 1
ATOM 1525 C C . LYS A 1 193 ? -12.665 1.609 6.278 1.00 95.06 193 LYS A C 1
ATOM 1527 O O . LYS A 1 193 ? -13.720 1.117 5.876 1.00 95.06 193 LYS A O 1
ATOM 1532 N N . VAL A 1 194 ? -12.128 1.315 7.458 1.00 96.62 194 VAL A N 1
ATOM 1533 C CA . VAL A 1 194 ? -12.763 0.511 8.506 1.00 96.62 194 VAL A CA 1
ATOM 1534 C C . VAL A 1 194 ? -13.113 1.423 9.677 1.00 96.62 194 VAL A C 1
ATOM 1536 O O . VAL A 1 194 ? -12.225 2.108 10.196 1.00 96.62 194 VAL A O 1
ATOM 1539 N N . ALA A 1 195 ? -14.386 1.449 10.073 1.00 96.94 195 ALA A N 1
ATOM 1540 C CA . ALA A 1 195 ? -14.902 2.324 11.127 1.00 96.94 195 ALA A CA 1
ATOM 1541 C C . ALA A 1 195 ? -16.124 1.716 11.832 1.00 96.94 195 ALA A C 1
ATOM 1543 O O . ALA A 1 195 ? -16.806 0.855 11.279 1.00 96.94 195 ALA A O 1
ATOM 1544 N N . PHE A 1 196 ? -16.411 2.170 13.053 1.00 97.44 196 PHE A N 1
ATOM 1545 C CA . PHE A 1 196 ? -17.683 1.867 13.709 1.00 97.44 196 PHE A CA 1
ATOM 1546 C C . PHE A 1 196 ? -18.835 2.630 13.041 1.00 97.44 196 PHE A C 1
ATOM 1548 O O . PHE A 1 196 ? -18.649 3.755 12.580 1.00 97.44 196 PHE A O 1
ATOM 1555 N N . SER A 1 197 ? -20.036 2.051 13.057 1.00 96.06 197 SER A N 1
ATOM 1556 C CA . SER A 1 197 ? -21.269 2.690 12.580 1.00 96.06 197 SER A CA 1
ATOM 1557 C C . SER A 1 197 ? -21.659 3.920 13.409 1.00 96.06 197 SER A C 1
ATOM 1559 O O . SER A 1 197 ? -22.391 4.781 12.933 1.00 96.06 197 SER A O 1
ATOM 1561 N N . THR A 1 198 ? -21.169 4.011 14.649 1.00 95.69 198 THR A N 1
ATOM 1562 C CA . THR A 1 198 ? -21.301 5.174 15.533 1.00 95.69 198 THR A CA 1
ATOM 1563 C C . THR A 1 198 ? -20.035 5.357 16.368 1.00 95.69 198 THR A C 1
ATOM 1565 O O . THR A 1 198 ? -19.355 4.387 16.698 1.00 95.69 198 THR A O 1
ATOM 1568 N N . SER A 1 199 ? -19.720 6.600 16.729 1.00 93.50 199 SER A N 1
ATOM 1569 C CA . SER A 1 199 ? -18.620 6.942 17.640 1.00 93.50 199 SER A CA 1
ATOM 1570 C C . SER A 1 199 ? -19.049 7.018 19.106 1.00 93.50 199 SER A C 1
ATOM 1572 O O . SER A 1 199 ? -18.189 7.041 19.989 1.00 93.50 199 SER A O 1
ATOM 1574 N N . LYS A 1 200 ? -20.361 7.060 19.374 1.00 95.88 200 LYS A N 1
ATOM 1575 C CA . LYS A 1 200 ? -20.916 7.135 20.726 1.00 95.88 200 LYS A CA 1
ATOM 1576 C C . LYS A 1 200 ? -22.180 6.301 20.893 1.00 95.88 200 LYS A C 1
ATOM 1578 O O . LYS A 1 200 ? -22.966 6.169 19.952 1.00 95.88 200 LYS A O 1
ATOM 1583 N N . ILE A 1 201 ? -22.389 5.809 22.105 1.00 96.56 201 ILE A N 1
ATOM 1584 C CA . ILE A 1 201 ? -23.611 5.133 22.542 1.00 96.56 201 ILE A CA 1
ATOM 1585 C C . ILE A 1 201 ? -23.972 5.671 23.916 1.00 96.56 201 ILE A C 1
ATOM 1587 O O . ILE A 1 201 ? -23.089 5.888 24.745 1.00 96.56 201 ILE A O 1
ATOM 1591 N N . ASP A 1 202 ? -25.261 5.884 24.134 1.00 96.38 202 ASP A N 1
ATOM 1592 C CA . ASP A 1 202 ? -25.800 6.281 25.423 1.00 96.38 202 ASP A CA 1
ATOM 1593 C C . ASP A 1 202 ? -26.888 5.284 25.820 1.00 96.38 202 ASP A C 1
ATOM 1595 O O . ASP A 1 202 ? -27.918 5.179 25.154 1.00 96.38 202 ASP A O 1
ATOM 1599 N N . PHE A 1 203 ? -26.629 4.519 26.875 1.00 96.12 203 PHE A N 1
ATOM 1600 C CA . PHE A 1 203 ? -27.594 3.597 27.464 1.00 96.12 203 PHE A CA 1
ATOM 1601 C C . PHE A 1 203 ? -28.638 4.322 28.322 1.00 96.12 203 PHE A C 1
ATOM 1603 O O . PHE A 1 203 ? -29.589 3.681 28.765 1.00 96.12 203 PHE A O 1
ATOM 1610 N N . HIS A 1 204 ? -28.503 5.643 28.503 1.00 95.19 204 HIS A N 1
ATOM 1611 C CA . HIS A 1 204 ? -29.357 6.466 29.355 1.00 95.19 204 HIS A CA 1
ATOM 1612 C C . HIS A 1 204 ? -29.397 5.891 30.785 1.00 95.19 204 HIS A C 1
ATOM 1614 O O . HIS A 1 204 ? -28.406 5.322 31.248 1.00 95.19 204 HIS A O 1
ATOM 1620 N N . SER A 1 205 ? -30.514 6.044 31.496 1.00 94.81 205 SER A N 1
ATOM 1621 C CA . SER A 1 205 ? -30.683 5.522 32.853 1.00 94.81 205 SER A CA 1
ATOM 1622 C C . SER A 1 205 ? -31.164 4.063 32.819 1.00 94.81 205 SER A C 1
ATOM 1624 O O . SER A 1 205 ? -32.229 3.752 32.282 1.00 94.81 205 SER A O 1
ATOM 1626 N N . VAL A 1 206 ? -30.389 3.161 33.422 1.00 95.44 206 VAL A N 1
ATOM 1627 C CA . VAL A 1 206 ? -30.651 1.719 33.517 1.00 95.44 206 VAL A CA 1
ATOM 1628 C C . VAL A 1 206 ? -30.769 1.315 34.988 1.00 95.44 206 VAL A C 1
ATOM 1630 O O . VAL A 1 206 ? -29.945 1.682 35.824 1.00 95.44 206 VAL A O 1
ATOM 1633 N N . MET A 1 207 ? -31.823 0.566 35.312 1.00 93.62 207 MET A N 1
ATOM 1634 C CA . MET A 1 207 ? -32.154 0.203 36.691 1.00 93.62 207 MET A CA 1
ATOM 1635 C C . MET A 1 207 ? -31.150 -0.805 37.260 1.00 93.62 207 MET A C 1
ATOM 1637 O O . MET A 1 207 ? -30.872 -1.832 36.631 1.00 93.62 207 MET A O 1
ATOM 1641 N N . LEU A 1 208 ? -30.659 -0.552 38.474 1.00 93.44 208 LEU A N 1
ATOM 1642 C CA . LEU A 1 208 ? -29.812 -1.499 39.1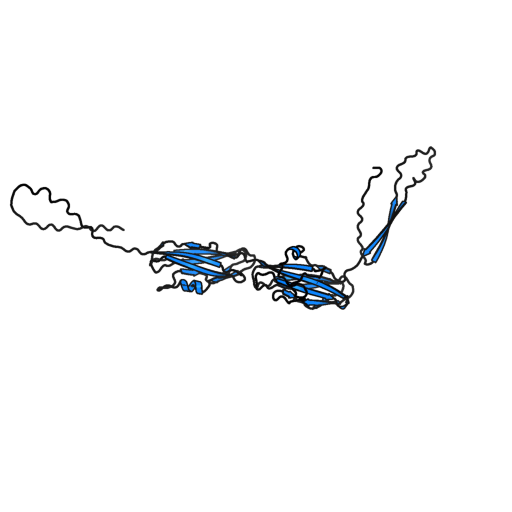99 1.00 93.44 208 LEU A CA 1
ATOM 1643 C C . LEU A 1 208 ? -30.573 -2.795 39.523 1.00 93.44 208 LEU A C 1
ATOM 1645 O O . LEU A 1 208 ? -31.756 -2.775 39.858 1.00 93.44 208 LEU A O 1
ATOM 1649 N N . GLY A 1 209 ? -29.883 -3.935 39.434 1.00 87.19 209 GLY A N 1
ATOM 1650 C CA . GLY A 1 209 ? -30.446 -5.260 39.736 1.00 87.19 209 GLY A CA 1
ATOM 1651 C C . GLY A 1 209 ? -31.409 -5.829 38.683 1.00 87.19 209 GLY A C 1
ATOM 1652 O O . GLY A 1 209 ? -31.896 -6.944 38.860 1.00 87.19 209 GLY A O 1
ATOM 1653 N N . GLY A 1 210 ? -31.683 -5.093 37.599 1.00 88.81 210 GLY A N 1
ATOM 1654 C CA . GLY A 1 210 ? -32.433 -5.588 36.441 1.00 88.81 210 GLY A CA 1
ATOM 1655 C C . GLY A 1 210 ? -31.576 -6.398 35.458 1.00 88.81 210 GLY A C 1
ATOM 1656 O O . GLY A 1 210 ? -30.398 -6.655 35.697 1.00 88.81 210 GLY A O 1
ATOM 1657 N N . GLU A 1 211 ? -32.159 -6.763 34.311 1.00 90.38 211 GLU A N 1
ATOM 1658 C CA . GLU A 1 211 ? -31.460 -7.504 33.242 1.00 90.38 211 GLU A CA 1
ATOM 1659 C C . GLU A 1 211 ? -30.390 -6.669 32.508 1.00 90.38 211 GLU A C 1
ATOM 1661 O O . GLU A 1 211 ? -29.558 -7.223 31.796 1.00 90.38 211 GLU A O 1
ATOM 1666 N N . GLY A 1 212 ? -30.372 -5.346 32.703 1.00 93.31 212 GLY A N 1
ATOM 1667 C CA . GLY A 1 212 ? -29.491 -4.426 31.984 1.00 93.31 212 GLY A CA 1
ATOM 1668 C C . GLY A 1 212 ? -30.072 -3.973 30.642 1.00 93.31 212 GLY A C 1
ATOM 1669 O O . GLY A 1 212 ? -31.268 -4.102 30.384 1.00 93.31 212 GLY A O 1
ATOM 1670 N N . SER A 1 213 ? -29.225 -3.396 29.791 1.00 96.19 213 SER A N 1
ATOM 1671 C CA . SER A 1 213 ? -29.598 -2.905 28.461 1.00 96.19 213 SER A CA 1
ATOM 1672 C C . SER A 1 213 ? -28.601 -3.375 27.407 1.00 96.19 213 SER A C 1
ATOM 1674 O O . SER A 1 213 ? -27.393 -3.388 27.638 1.00 96.19 213 SER A O 1
ATOM 1676 N N . SER A 1 214 ? -29.104 -3.778 26.241 1.00 96.62 214 SER A N 1
ATOM 1677 C CA . SER A 1 214 ? -28.294 -4.311 25.145 1.00 96.62 214 SER A CA 1
ATOM 1678 C C . SER A 1 214 ? -28.392 -3.445 23.904 1.00 96.62 214 SER A C 1
ATOM 1680 O O . SER A 1 214 ? -29.485 -3.175 23.420 1.00 96.62 214 SER A O 1
ATOM 1682 N N . GLU A 1 215 ? -27.245 -3.120 23.323 1.00 96.56 215 GLU A N 1
ATOM 1683 C CA . GLU A 1 215 ? -27.138 -2.394 22.062 1.00 96.56 215 GLU A CA 1
ATOM 1684 C C . GLU A 1 215 ? -26.242 -3.151 21.083 1.00 96.56 215 GLU A C 1
ATOM 1686 O O . GLU A 1 215 ? -25.330 -3.884 21.468 1.00 96.56 215 GLU A O 1
ATOM 1691 N N . THR A 1 216 ? -26.499 -3.003 19.784 1.00 97.06 216 THR A N 1
ATOM 1692 C CA . THR A 1 216 ? -25.661 -3.611 18.741 1.00 97.06 216 THR A CA 1
ATOM 1693 C C . THR A 1 216 ? -25.153 -2.543 17.795 1.00 97.06 216 THR A C 1
ATOM 1695 O O . THR A 1 216 ? -25.929 -1.891 17.100 1.00 97.06 216 THR A O 1
ATOM 1698 N N . ILE A 1 217 ? -23.833 -2.425 17.710 1.00 97.06 217 ILE A N 1
ATOM 1699 C CA . ILE A 1 217 ? -23.168 -1.597 16.705 1.00 97.06 217 ILE A CA 1
ATOM 1700 C C . ILE A 1 217 ? -22.519 -2.457 15.636 1.00 97.06 217 ILE A C 1
ATOM 1702 O O . ILE A 1 217 ? -22.374 -3.671 15.784 1.00 97.06 217 ILE A O 1
ATOM 1706 N N . TYR A 1 218 ? -22.087 -1.810 14.559 1.00 97.75 218 TYR A N 1
ATOM 1707 C CA . TYR A 1 218 ? -21.410 -2.481 13.466 1.00 97.75 218 TYR A CA 1
ATOM 1708 C C . TYR A 1 218 ? -20.011 -1.915 13.267 1.00 97.75 218 TYR A C 1
ATOM 1710 O O . TYR A 1 218 ? -19.807 -0.706 13.288 1.00 97.75 218 TYR A O 1
ATOM 1718 N N . LEU A 1 219 ? -19.044 -2.796 13.044 1.00 97.88 219 LEU A N 1
ATOM 1719 C CA . LEU A 1 219 ? -17.764 -2.443 12.450 1.00 97.88 219 LEU A CA 1
ATOM 1720 C C . LEU A 1 219 ? -17.891 -2.622 10.937 1.00 97.88 219 LEU A C 1
ATOM 1722 O O . LEU A 1 219 ? -18.055 -3.745 10.461 1.00 97.88 219 LEU A O 1
ATOM 1726 N N . GLU A 1 220 ? -17.848 -1.525 10.194 1.00 97.81 220 GLU A N 1
ATOM 1727 C CA . GLU A 1 220 ? -18.035 -1.491 8.746 1.00 97.81 220 GLU A CA 1
ATOM 1728 C C . GLU A 1 220 ? -16.688 -1.449 8.033 1.00 97.81 220 GLU A C 1
ATOM 1730 O O . GLU A 1 220 ? -15.811 -0.664 8.393 1.00 97.81 220 GLU A O 1
ATOM 1735 N N . ASN A 1 221 ? -16.534 -2.275 7.002 1.00 97.31 221 ASN A N 1
ATOM 1736 C CA . ASN A 1 221 ? -15.362 -2.305 6.143 1.00 97.31 221 ASN A CA 1
ATOM 1737 C C . ASN A 1 221 ? -15.756 -1.919 4.719 1.00 97.31 221 ASN A C 1
ATOM 1739 O O . ASN A 1 221 ? -16.473 -2.661 4.053 1.00 97.31 221 ASN A O 1
ATOM 1743 N N . LYS A 1 222 ? -15.266 -0.775 4.238 1.00 96.06 222 LYS A N 1
ATOM 1744 C CA . LYS A 1 222 ? -15.490 -0.317 2.857 1.00 96.06 222 LYS A CA 1
ATOM 1745 C C . LYS A 1 222 ? -14.354 -0.704 1.907 1.00 96.06 222 LYS A C 1
ATOM 1747 O O . LYS A 1 222 ? -14.405 -0.339 0.736 1.00 96.06 222 LYS A O 1
ATOM 1752 N N . GLU A 1 223 ? -13.365 -1.448 2.390 1.00 94.81 223 GLU A N 1
ATOM 1753 C CA . GLU A 1 223 ? -12.260 -1.960 1.586 1.00 94.81 223 GLU A CA 1
ATOM 1754 C C . GLU A 1 223 ? -12.581 -3.318 0.957 1.00 94.81 223 GLU A C 1
ATOM 1756 O O . GLU A 1 223 ? -13.390 -4.099 1.465 1.00 94.81 223 GLU A O 1
ATOM 1761 N N . HIS A 1 224 ? -11.868 -3.625 -0.125 1.00 90.81 224 HIS A N 1
ATOM 1762 C CA . HIS A 1 224 ? -11.922 -4.913 -0.822 1.00 90.81 224 HIS A CA 1
ATOM 1763 C C . HIS A 1 224 ? -11.101 -6.017 -0.125 1.00 90.81 224 HIS A C 1
ATOM 1765 O O . HIS A 1 224 ? -11.135 -7.177 -0.535 1.00 90.81 224 HIS A O 1
ATOM 1771 N N . LEU A 1 225 ? -10.367 -5.674 0.939 1.00 91.38 225 LEU A N 1
ATOM 1772 C CA . LEU A 1 225 ? -9.577 -6.601 1.749 1.00 91.38 225 LEU A CA 1
ATOM 1773 C C . LEU A 1 225 ? -10.236 -6.835 3.115 1.00 91.38 225 LEU A C 1
ATOM 1775 O O . LEU A 1 225 ? -10.850 -5.916 3.660 1.00 91.38 225 LEU A O 1
ATOM 1779 N N . PRO A 1 226 ? -10.103 -8.036 3.707 1.00 94.81 226 PRO A N 1
ATOM 1780 C CA . PRO A 1 226 ? -10.568 -8.296 5.064 1.00 94.81 226 PRO A CA 1
ATOM 1781 C C . PRO A 1 226 ? -9.639 -7.664 6.107 1.00 94.81 226 PRO A C 1
ATOM 1783 O O . PRO A 1 226 ? -8.416 -7.651 5.942 1.00 94.81 226 PRO A O 1
ATOM 1786 N N . PHE A 1 227 ? -10.211 -7.238 7.234 1.00 96.12 227 PHE A N 1
ATOM 1787 C CA . PHE A 1 227 ? -9.455 -6.647 8.339 1.00 96.12 227 PHE A CA 1
ATOM 1788 C C . PHE A 1 227 ? -9.723 -7.357 9.661 1.00 96.12 227 PHE A C 1
ATOM 1790 O O . PHE A 1 227 ? -10.865 -7.586 10.051 1.00 96.12 227 PHE A O 1
ATOM 1797 N N . GLN A 1 228 ? -8.648 -7.693 10.371 1.00 96.69 228 GLN A N 1
ATOM 1798 C CA . GLN A 1 228 ? -8.727 -8.214 11.734 1.00 96.69 228 GLN A CA 1
ATOM 1799 C C . GLN A 1 228 ? -8.858 -7.050 12.711 1.00 96.69 228 GLN A C 1
ATOM 1801 O O . GLN A 1 228 ? -8.124 -6.067 12.592 1.00 96.69 228 GLN A O 1
ATOM 1806 N N . PHE A 1 229 ? -9.741 -7.183 13.692 1.00 97.31 229 PHE A N 1
ATOM 1807 C CA . PHE A 1 229 ? -9.903 -6.214 14.767 1.00 97.31 229 PHE A CA 1
ATOM 1808 C C . PHE A 1 229 ? -9.802 -6.897 16.129 1.00 97.31 229 PHE A C 1
ATOM 1810 O O . PHE A 1 229 ? -10.126 -8.078 16.277 1.00 97.31 229 PHE A O 1
ATOM 1817 N N . ALA A 1 230 ? -9.369 -6.133 17.125 1.00 97.38 230 ALA A N 1
ATOM 1818 C CA . ALA A 1 230 ? -9.374 -6.535 18.522 1.00 97.38 230 ALA A CA 1
ATOM 1819 C C . ALA A 1 230 ? -9.658 -5.320 19.409 1.00 97.38 230 ALA A C 1
ATOM 1821 O O . ALA A 1 230 ? -9.122 -4.234 19.178 1.00 97.38 230 ALA A O 1
ATOM 1822 N N . ILE A 1 231 ? -10.503 -5.505 20.417 1.00 95.62 231 ILE A N 1
ATOM 1823 C CA . ILE A 1 231 ? -10.728 -4.529 21.478 1.00 95.62 231 ILE A CA 1
ATOM 1824 C C . ILE A 1 231 ? -9.520 -4.549 22.418 1.00 95.62 231 ILE A C 1
ATOM 1826 O O . ILE A 1 231 ? -8.999 -5.611 22.766 1.00 95.62 231 ILE A O 1
ATOM 1830 N N . ASP A 1 232 ? -9.041 -3.364 22.781 1.00 93.44 232 ASP A N 1
ATOM 1831 C CA . ASP A 1 232 ? -7.872 -3.194 23.633 1.00 93.44 232 ASP A CA 1
ATOM 1832 C C . ASP A 1 232 ? -8.147 -3.713 25.052 1.00 93.44 232 ASP A C 1
ATOM 1834 O O . ASP A 1 232 ? -9.182 -3.415 25.648 1.00 93.44 232 ASP A O 1
ATOM 1838 N N . LYS A 1 233 ? -7.214 -4.497 25.604 1.00 87.56 233 LYS A N 1
ATOM 1839 C CA . LYS A 1 233 ? -7.381 -5.118 26.924 1.00 87.56 233 LYS A CA 1
ATOM 1840 C C . LYS A 1 233 ? -7.475 -4.080 28.041 1.00 87.56 233 LYS A C 1
ATOM 1842 O O . LYS A 1 233 ? -8.257 -4.279 28.961 1.00 87.56 233 LYS A O 1
ATOM 1847 N N . TYR A 1 234 ? -6.728 -2.978 27.959 1.00 84.81 234 TYR A N 1
ATOM 1848 C CA . TYR A 1 234 ? -6.756 -1.937 28.989 1.00 84.81 234 TYR A CA 1
ATOM 1849 C C . TYR A 1 234 ? -8.095 -1.197 28.992 1.00 84.81 234 TYR A C 1
ATOM 1851 O O . TYR A 1 234 ? -8.627 -0.900 30.057 1.00 84.81 234 TYR A O 1
ATOM 1859 N N . SER A 1 235 ? -8.693 -0.997 27.814 1.00 83.50 235 SER A N 1
ATOM 1860 C CA . SER A 1 235 ? -10.060 -0.479 27.694 1.00 83.50 235 SER A CA 1
ATOM 1861 C C . SER A 1 235 ? -11.134 -1.428 28.232 1.00 83.50 235 SER A C 1
ATOM 1863 O O . SER A 1 235 ? -12.258 -0.980 28.436 1.00 83.50 235 SER A O 1
ATOM 1865 N N . LEU A 1 236 ? -10.832 -2.714 28.435 1.00 85.06 236 LEU A N 1
ATOM 1866 C CA . LEU A 1 236 ? -11.757 -3.668 29.051 1.00 85.06 236 LEU A CA 1
ATOM 1867 C C . LEU A 1 236 ? -11.622 -3.703 30.578 1.00 85.06 236 LEU A C 1
ATOM 1869 O O . LEU A 1 236 ? -12.624 -3.905 31.247 1.00 85.06 236 LEU A O 1
ATOM 1873 N N . LEU A 1 237 ? -10.429 -3.446 31.130 1.00 82.31 237 LEU A N 1
ATOM 1874 C CA . LEU A 1 237 ? -10.204 -3.432 32.586 1.00 82.31 237 LEU A CA 1
ATOM 1875 C C . LEU A 1 237 ? -11.037 -2.363 33.308 1.00 82.31 237 LEU A C 1
ATOM 1877 O O . LEU A 1 237 ? -11.447 -2.559 34.444 1.00 82.31 237 LEU A O 1
ATOM 1881 N N . GLN A 1 238 ? -11.313 -1.234 32.649 1.00 83.19 238 GLN A N 1
ATOM 1882 C CA . GLN A 1 238 ? -12.178 -0.180 33.203 1.00 83.19 238 GLN A CA 1
ATOM 1883 C C . GLN A 1 238 ? -13.655 -0.601 33.314 1.00 83.19 238 GLN A C 1
ATOM 1885 O O . GLN A 1 238 ? -14.457 0.155 33.852 1.00 83.19 238 GLN A O 1
ATOM 1890 N N . LEU A 1 239 ? -14.027 -1.747 32.734 1.00 85.94 239 LEU A N 1
ATOM 1891 C CA . LEU A 1 239 ? -15.397 -2.248 32.708 1.00 85.94 239 LEU A CA 1
ATOM 1892 C C . LEU A 1 239 ? -15.658 -3.253 33.824 1.00 85.94 239 LEU A C 1
ATOM 1894 O O . LEU A 1 239 ? -16.782 -3.717 33.924 1.00 85.94 239 LEU A O 1
ATOM 1898 N N . ASP A 1 240 ? -14.665 -3.624 34.630 1.00 84.69 240 ASP A N 1
ATOM 1899 C CA . ASP A 1 240 ? -14.872 -4.574 35.719 1.00 84.69 240 ASP A CA 1
ATOM 1900 C C . ASP A 1 240 ? -15.564 -3.887 36.908 1.00 84.69 240 ASP A C 1
ATOM 1902 O O . ASP A 1 240 ? -15.197 -2.784 37.315 1.00 84.69 240 ASP A O 1
ATOM 1906 N N . GLY A 1 241 ? -16.578 -4.546 37.466 1.00 82.31 241 GLY A N 1
ATOM 1907 C CA . GLY A 1 241 ? -17.296 -4.139 38.671 1.00 82.31 241 GLY A CA 1
ATOM 1908 C C . GLY A 1 241 ? -17.238 -5.216 39.763 1.00 82.31 241 GLY A C 1
ATOM 1909 O O . GLY A 1 241 ? -16.790 -6.342 39.517 1.00 82.31 241 GLY A O 1
ATOM 1910 N N . PRO A 1 242 ? -17.692 -4.900 40.987 1.00 81.50 242 PRO A N 1
ATOM 1911 C CA . PRO A 1 242 ? -17.659 -5.827 42.120 1.00 81.50 242 PRO A CA 1
ATOM 1912 C C . PRO A 1 242 ? -18.405 -7.151 41.873 1.00 81.50 242 PRO A C 1
ATOM 1914 O O . PRO A 1 242 ? -17.988 -8.185 42.391 1.00 81.50 242 PRO A O 1
ATOM 1917 N N . ASN A 1 243 ? -19.466 -7.147 41.059 1.00 83.12 243 ASN A N 1
ATOM 1918 C CA . ASN A 1 243 ? -20.323 -8.311 40.791 1.00 83.12 243 ASN A CA 1
ATOM 1919 C C . ASN A 1 243 ? -20.198 -8.851 39.351 1.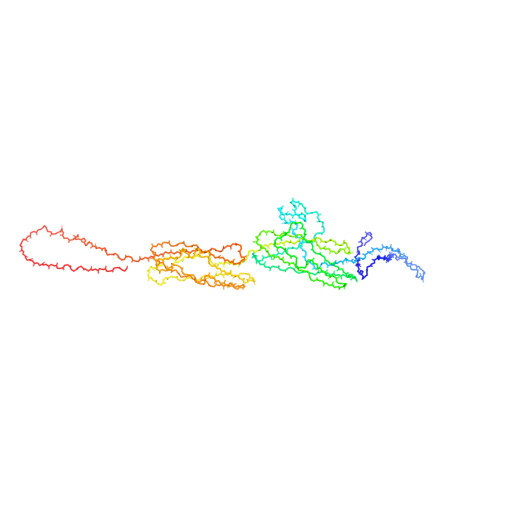00 83.12 243 ASN A C 1
ATOM 1921 O O . ASN A 1 243 ? -21.115 -9.497 38.843 1.00 83.12 243 ASN A O 1
ATOM 1925 N N . GLY A 1 244 ? -19.069 -8.593 38.684 1.00 85.69 244 GLY A N 1
ATOM 1926 C CA . GLY A 1 244 ? -18.834 -8.928 37.274 1.00 85.69 244 GLY A CA 1
ATOM 1927 C C . GLY A 1 244 ? -18.586 -7.673 36.436 1.00 85.69 244 GLY A C 1
ATOM 1928 O O . GLY A 1 244 ? -18.432 -6.601 37.018 1.00 85.69 244 GLY A O 1
ATOM 1929 N N . PRO A 1 245 ? -18.543 -7.761 35.092 1.00 89.38 245 PRO A N 1
ATOM 1930 C CA . PRO A 1 245 ? -18.381 -6.568 34.262 1.00 89.38 245 PRO A CA 1
ATOM 1931 C C . PRO A 1 245 ? -19.515 -5.549 34.509 1.00 89.38 245 PRO A C 1
ATOM 1933 O O . PRO A 1 245 ? -20.494 -5.837 35.175 1.00 89.38 245 PRO A O 1
ATOM 1936 N N . VAL A 1 246 ? -19.379 -4.317 34.053 1.00 93.38 246 VAL A N 1
ATOM 1937 C CA . VAL A 1 246 ? -20.452 -3.313 33.964 1.00 93.38 246 VAL A CA 1
ATOM 1938 C C . VAL A 1 246 ? -20.902 -3.195 32.511 1.00 93.38 246 VAL A C 1
ATOM 1940 O O . VAL A 1 246 ? -22.019 -2.784 32.208 1.00 93.38 246 VAL A O 1
ATOM 1943 N N . LEU A 1 247 ? -20.028 -3.580 31.586 1.00 94.44 247 LEU A N 1
ATOM 1944 C CA . LEU A 1 247 ? -20.293 -3.636 30.165 1.00 94.44 247 LEU A CA 1
ATOM 1945 C C . LEU A 1 247 ? -19.619 -4.881 29.587 1.00 94.44 247 LEU A C 1
ATOM 1947 O O . LEU A 1 247 ? -18.391 -4.988 29.609 1.00 94.44 247 LEU A O 1
ATOM 1951 N N . ASP A 1 248 ? -20.405 -5.788 29.016 1.00 93.44 248 ASP A N 1
ATOM 1952 C CA . ASP A 1 248 ? -19.881 -6.894 28.218 1.00 93.44 248 ASP A CA 1
ATOM 1953 C C . ASP A 1 248 ? -19.900 -6.551 26.723 1.00 93.44 248 ASP A C 1
ATOM 1955 O O . ASP A 1 248 ? -20.807 -5.886 26.220 1.00 93.44 248 ASP A O 1
ATOM 1959 N N . ILE A 1 249 ? -18.868 -6.995 26.007 1.00 95.12 249 ILE A N 1
ATOM 1960 C CA . ILE A 1 249 ? -18.646 -6.694 24.589 1.00 95.12 249 ILE A CA 1
ATOM 1961 C C . ILE A 1 249 ? -18.374 -8.000 23.857 1.00 95.12 249 ILE A C 1
ATOM 1963 O O . ILE A 1 249 ? -17.374 -8.672 24.127 1.00 95.12 249 ILE A O 1
ATOM 1967 N N . VAL A 1 250 ? -19.218 -8.335 22.879 1.00 95.62 250 VAL A N 1
ATOM 1968 C CA . VAL A 1 250 ? -19.105 -9.579 22.111 1.00 95.62 250 VAL A CA 1
ATOM 1969 C C . VAL A 1 250 ? -19.312 -9.319 20.612 1.00 95.62 250 VAL A C 1
ATOM 1971 O O . VAL A 1 250 ? -20.377 -8.843 20.223 1.00 95.62 250 VAL A O 1
ATOM 1974 N N . PRO A 1 251 ? -18.359 -9.683 19.732 1.00 96.69 251 PRO A N 1
ATOM 1975 C CA . PRO A 1 251 ? -17.065 -10.304 20.021 1.00 96.69 251 PRO A CA 1
ATOM 1976 C C . PRO A 1 251 ? -15.965 -9.277 20.364 1.00 96.69 251 PRO A C 1
ATOM 1978 O O . PRO A 1 251 ? -15.922 -8.180 19.812 1.00 96.69 251 PRO A O 1
ATOM 1981 N N . LYS A 1 252 ? -15.009 -9.665 21.223 1.00 95.19 252 LYS A N 1
ATOM 1982 C CA . LYS A 1 252 ? -13.838 -8.835 21.600 1.00 95.19 252 LYS A CA 1
ATOM 1983 C C . LYS A 1 252 ? -12.753 -8.791 20.519 1.00 95.19 252 LYS A C 1
ATOM 1985 O O . LYS A 1 252 ? -11.887 -7.924 20.539 1.00 95.19 252 LYS A O 1
ATOM 1990 N N . GLN A 1 253 ? -12.775 -9.732 19.582 1.00 97.19 253 GLN A N 1
ATOM 1991 C CA . GLN A 1 253 ? -11.871 -9.791 18.438 1.00 97.19 253 GLN A CA 1
ATOM 1992 C C . GLN A 1 253 ? -12.544 -10.534 17.288 1.00 97.19 253 GLN A C 1
ATOM 1994 O O . GLN A 1 253 ? -13.408 -11.382 17.512 1.00 97.19 253 GLN A O 1
ATOM 1999 N N . GLY A 1 254 ? -12.122 -10.262 16.061 1.00 97.00 254 GLY A N 1
ATOM 2000 C CA . GLY A 1 254 ? -12.676 -10.935 14.896 1.00 97.00 254 GLY A CA 1
ATOM 2001 C C . GLY A 1 254 ? -12.081 -10.440 13.590 1.00 97.00 254 GLY A C 1
ATOM 2002 O O . GLY A 1 254 ? -11.072 -9.737 13.567 1.00 97.00 254 GLY A O 1
ATOM 2003 N N . THR A 1 255 ? -12.718 -10.820 12.487 1.00 97.38 255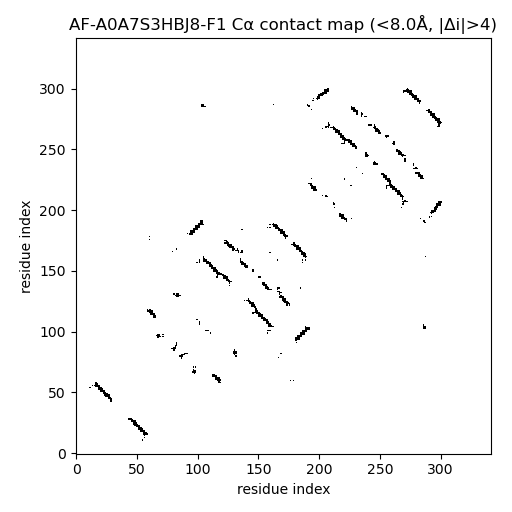 THR A N 1
ATOM 2004 C CA . THR A 1 255 ? -12.380 -10.336 11.145 1.00 97.38 255 THR A CA 1
ATOM 2005 C C . THR A 1 255 ? -13.630 -9.764 10.499 1.00 97.38 255 THR A C 1
ATOM 2007 O O . THR A 1 255 ? -14.659 -10.435 10.459 1.00 97.38 255 THR A O 1
ATOM 2010 N N . VAL A 1 256 ? -13.545 -8.538 9.989 1.00 97.38 256 VAL A N 1
ATOM 2011 C CA . VAL A 1 256 ? -14.582 -7.949 9.142 1.00 97.38 256 VAL A CA 1
ATOM 2012 C C . VAL A 1 256 ? -14.270 -8.273 7.679 1.00 97.38 256 VAL A C 1
ATOM 2014 O O . VAL A 1 256 ? -13.146 -8.079 7.209 1.00 97.38 256 VAL A O 1
ATOM 2017 N N . ALA A 1 257 ? -15.255 -8.831 6.975 1.00 97.00 257 ALA A N 1
ATOM 2018 C CA . ALA A 1 257 ? -15.125 -9.242 5.580 1.00 97.00 257 ALA A CA 1
ATOM 2019 C C . ALA A 1 257 ? -14.974 -8.030 4.634 1.00 97.00 257 ALA A C 1
ATOM 2021 O O . ALA A 1 257 ? -15.350 -6.917 5.017 1.00 97.00 257 ALA A O 1
ATOM 2022 N N . PRO A 1 258 ? -14.442 -8.221 3.411 1.00 96.75 258 PRO A N 1
ATOM 2023 C CA . PRO A 1 258 ? -14.450 -7.197 2.367 1.00 96.75 258 PRO A CA 1
ATOM 2024 C C . PRO A 1 258 ? -15.852 -6.649 2.122 1.00 96.75 258 PRO A C 1
ATOM 2026 O O . PRO A 1 258 ? -16.799 -7.432 2.048 1.00 96.75 258 PRO A O 1
ATOM 2029 N N . HIS A 1 259 ? -15.983 -5.327 1.997 1.00 96.94 259 HIS A N 1
ATOM 2030 C CA . HIS A 1 259 ? -17.263 -4.641 1.759 1.00 96.94 259 HIS A CA 1
ATOM 2031 C C . HIS A 1 259 ? -18.403 -5.066 2.709 1.00 96.94 259 HIS A C 1
ATOM 2033 O O . HIS A 1 259 ? -19.582 -5.000 2.359 1.00 96.94 259 HIS A O 1
ATOM 2039 N N . GLY A 1 260 ? -18.054 -5.548 3.904 1.00 97.00 260 GLY A N 1
ATOM 2040 C CA . GLY A 1 260 ? -18.975 -6.150 4.858 1.00 97.00 260 GLY A CA 1
ATOM 2041 C C . GLY A 1 260 ? -19.076 -5.368 6.161 1.00 97.00 260 GLY A C 1
ATOM 2042 O O . GLY A 1 260 ? -18.434 -4.337 6.365 1.00 97.00 260 GLY A O 1
ATOM 2043 N N . ARG A 1 261 ? -19.874 -5.906 7.084 1.00 97.38 261 ARG A N 1
ATOM 2044 C CA . ARG A 1 261 ? -19.995 -5.394 8.451 1.00 97.38 261 ARG A CA 1
ATOM 2045 C C . ARG A 1 261 ? -19.971 -6.525 9.472 1.00 97.38 261 ARG A C 1
ATOM 2047 O O . ARG A 1 261 ? -20.477 -7.611 9.198 1.00 97.38 261 ARG A O 1
ATOM 2054 N N . MET A 1 262 ? -19.406 -6.260 10.644 1.00 97.69 262 MET A N 1
ATOM 2055 C CA . MET A 1 262 ? -19.386 -7.170 11.792 1.00 97.69 262 MET A CA 1
ATOM 2056 C C . MET A 1 262 ? -20.232 -6.585 12.920 1.00 97.69 262 MET A C 1
ATOM 2058 O O . MET A 1 262 ? -19.987 -5.453 13.326 1.00 97.69 262 MET A O 1
ATOM 2062 N N . ALA A 1 263 ? -21.197 -7.347 13.433 1.00 97.69 263 ALA A N 1
ATOM 2063 C CA . ALA A 1 263 ? -21.995 -6.937 14.585 1.00 97.69 263 ALA A CA 1
ATOM 2064 C C . ALA A 1 263 ? -21.183 -7.083 15.882 1.00 97.69 263 ALA A C 1
ATOM 2066 O O . ALA A 1 263 ? -20.596 -8.137 16.132 1.00 97.69 263 ALA A O 1
ATOM 2067 N N . ILE A 1 264 ? -21.178 -6.038 16.706 1.00 97.38 264 ILE A N 1
ATOM 2068 C CA . ILE A 1 264 ? -20.593 -6.017 18.048 1.00 97.38 264 ILE A CA 1
ATOM 2069 C C . ILE A 1 264 ? -21.725 -5.689 19.014 1.00 97.38 264 ILE A C 1
ATOM 2071 O O . ILE A 1 264 ? -22.280 -4.589 18.994 1.00 97.38 264 ILE A O 1
ATOM 2075 N N . LYS A 1 265 ? -22.086 -6.678 19.826 1.00 97.31 265 LYS A N 1
ATOM 2076 C CA . LYS A 1 265 ? -23.102 -6.575 20.867 1.00 97.31 265 LYS A CA 1
ATOM 2077 C C . LYS A 1 265 ? -22.470 -6.026 22.135 1.00 97.31 265 LYS A C 1
ATOM 2079 O O . LYS A 1 265 ? -21.388 -6.464 22.528 1.00 97.31 265 LYS A O 1
ATOM 2084 N N . LEU A 1 266 ? -23.161 -5.083 22.748 1.00 96.31 266 LEU A N 1
ATOM 2085 C CA . LEU A 1 266 ? -22.776 -4.389 23.961 1.00 96.31 266 LEU A CA 1
ATOM 2086 C C . LEU A 1 266 ? -23.887 -4.605 24.978 1.00 96.31 266 LEU A C 1
ATOM 2088 O O . LEU A 1 266 ? -25.037 -4.294 24.686 1.00 96.31 266 LEU A O 1
ATOM 2092 N N . HIS A 1 267 ? -23.550 -5.143 26.140 1.00 95.94 267 HIS A N 1
ATOM 2093 C CA . HIS A 1 267 ? -24.503 -5.422 27.204 1.00 95.94 267 HIS A CA 1
ATOM 2094 C C . HIS A 1 267 ? -24.109 -4.628 28.443 1.00 95.94 267 HIS A C 1
ATOM 2096 O O . HIS A 1 267 ? -23.122 -4.957 29.095 1.00 95.94 267 HIS A O 1
ATOM 2102 N N . PHE A 1 268 ? -24.847 -3.565 28.744 1.00 96.38 268 PHE A N 1
ATOM 2103 C CA . PHE A 1 268 ? -24.602 -2.679 29.873 1.00 96.38 268 PHE A CA 1
ATOM 2104 C C . PHE A 1 268 ? -25.434 -3.098 31.086 1.00 96.38 268 PHE A C 1
ATOM 2106 O O . PHE A 1 268 ? -26.654 -3.232 31.009 1.00 96.38 268 PHE A O 1
ATOM 2113 N N . HIS A 1 269 ? -24.761 -3.295 32.211 1.00 94.69 269 HIS A N 1
ATOM 2114 C CA . HIS A 1 269 ? -25.329 -3.738 33.474 1.00 94.69 269 HIS A CA 1
ATOM 2115 C C . HIS A 1 269 ? -24.715 -2.916 34.617 1.00 94.69 269 HIS A C 1
ATOM 2117 O O . HIS A 1 269 ? -23.691 -3.303 35.187 1.00 94.69 269 HIS A O 1
ATOM 2123 N N . PRO A 1 270 ? -25.299 -1.742 34.929 1.00 93.69 270 PRO A N 1
ATOM 2124 C CA . PRO A 1 270 ? -24.798 -0.896 36.002 1.00 93.69 270 PRO A CA 1
ATOM 2125 C C . PRO A 1 270 ? -24.921 -1.610 37.349 1.00 93.69 270 PRO A C 1
ATOM 2127 O O . PRO A 1 270 ? -25.873 -2.353 37.596 1.00 93.69 270 PRO A O 1
ATOM 2130 N N . GLN A 1 271 ? -23.946 -1.372 38.223 1.00 91.56 271 GLN A N 1
ATOM 2131 C CA . GLN A 1 271 ? -23.877 -1.998 39.549 1.00 91.56 271 GLN A CA 1
ATOM 2132 C C . GLN A 1 271 ? -23.979 -0.979 40.688 1.00 91.56 271 GLN A C 1
ATOM 2134 O O . GLN A 1 271 ? -24.295 -1.350 41.814 1.00 91.56 271 GLN A O 1
ATOM 2139 N N . GLU A 1 272 ? -23.744 0.297 40.390 1.00 92.12 272 GLU A N 1
ATOM 2140 C CA . GLU A 1 272 ? -23.790 1.410 41.331 1.00 92.12 272 GLU A CA 1
ATOM 2141 C C . GLU A 1 272 ? -24.615 2.557 40.737 1.00 92.12 272 GLU A C 1
ATOM 2143 O O . GLU A 1 272 ? -24.727 2.694 39.516 1.00 92.12 272 GLU A O 1
ATOM 2148 N N . GLU A 1 273 ? -25.193 3.386 41.605 1.00 93.06 273 GLU A N 1
ATOM 2149 C CA . GLU A 1 273 ? -26.014 4.539 41.223 1.00 93.06 273 GLU A CA 1
ATOM 2150 C C . GLU A 1 273 ? -25.120 5.724 40.831 1.00 93.06 273 GLU A C 1
ATOM 2152 O O . GLU A 1 273 ? -24.955 6.699 41.564 1.00 93.06 273 GLU A O 1
ATOM 2157 N N . VAL A 1 274 ? -24.436 5.572 39.696 1.00 93.38 274 VAL A N 1
ATOM 2158 C CA . VAL A 1 274 ? -23.440 6.514 39.177 1.00 93.38 274 VAL A CA 1
ATOM 2159 C C . VAL A 1 274 ? -23.578 6.687 37.667 1.00 93.38 274 VAL A C 1
ATOM 2161 O O . VAL A 1 274 ? -24.132 5.842 36.960 1.00 93.38 274 VAL A O 1
ATOM 2164 N N . VAL A 1 275 ? -23.009 7.779 37.155 1.00 94.31 275 VAL A N 1
ATOM 2165 C CA . VAL A 1 275 ? -22.864 8.008 35.715 1.00 94.31 275 VAL A CA 1
ATOM 2166 C C . VAL A 1 275 ? -21.583 7.342 35.225 1.00 94.31 275 VAL A C 1
ATOM 2168 O O . VAL A 1 275 ? -20.477 7.684 35.645 1.00 94.31 275 VAL A O 1
ATOM 2171 N N . TYR A 1 276 ? -21.735 6.422 34.286 1.00 93.81 276 TYR A N 1
ATOM 2172 C CA . TYR A 1 276 ? -20.656 5.710 33.625 1.00 93.81 276 TYR A CA 1
ATOM 2173 C C . TYR A 1 276 ? -20.264 6.410 32.324 1.00 93.81 276 TYR A C 1
ATOM 2175 O O . TYR A 1 276 ? -21.106 6.836 31.530 1.00 93.81 276 TYR A O 1
ATOM 2183 N N . ASN A 1 277 ? -18.959 6.509 32.086 1.00 94.88 277 ASN A N 1
ATOM 2184 C CA . ASN A 1 277 ? -18.403 7.029 30.845 1.00 94.88 277 ASN A CA 1
ATOM 2185 C C . ASN A 1 277 ? -17.138 6.248 30.487 1.00 94.88 277 ASN A C 1
ATOM 2187 O O . ASN A 1 277 ? -16.073 6.469 31.061 1.00 94.88 277 ASN A O 1
ATOM 2191 N N . PHE A 1 278 ? -17.265 5.339 29.528 1.00 93.88 278 PHE A N 1
ATOM 2192 C CA . PHE A 1 278 ? -16.184 4.481 29.070 1.00 93.88 278 PHE A CA 1
ATOM 2193 C C . PHE A 1 278 ? -15.702 4.905 27.689 1.00 93.88 278 PHE A C 1
ATOM 2195 O O . PHE A 1 278 ? -16.481 5.317 26.825 1.00 93.88 278 PHE A O 1
ATOM 2202 N N . ASN A 1 279 ? -14.402 4.756 27.450 1.00 94.44 279 ASN A N 1
ATOM 2203 C CA . ASN A 1 279 ? -13.841 4.882 26.112 1.00 94.44 279 ASN A CA 1
ATOM 2204 C C . ASN A 1 279 ? -13.211 3.556 25.683 1.00 94.44 279 ASN A C 1
ATOM 2206 O O . ASN A 1 279 ? -12.179 3.139 26.218 1.00 94.44 279 ASN A O 1
ATOM 2210 N N . ILE A 1 280 ? -13.848 2.889 24.725 1.00 94.50 280 ILE A N 1
ATOM 2211 C CA . ILE A 1 280 ? -13.415 1.596 24.209 1.00 94.50 280 ILE A CA 1
ATOM 2212 C C . ILE A 1 280 ? -12.520 1.812 23.000 1.00 94.50 280 ILE A C 1
ATOM 2214 O O . ILE A 1 280 ? -12.947 2.356 21.982 1.00 94.50 280 ILE A O 1
ATOM 2218 N N . ILE A 1 281 ? -11.278 1.347 23.097 1.00 96.06 281 ILE A N 1
ATOM 2219 C CA . ILE A 1 281 ? -10.319 1.408 22.002 1.00 96.06 281 ILE A CA 1
ATOM 2220 C C . ILE A 1 281 ? -10.359 0.088 21.230 1.00 96.06 281 ILE A C 1
ATOM 2222 O O . ILE A 1 281 ? -10.265 -0.995 21.805 1.00 96.06 281 ILE A O 1
ATOM 2226 N N . CYS A 1 282 ? -10.454 0.172 19.907 1.00 96.12 282 CYS A N 1
ATOM 2227 C CA . CYS A 1 282 ? -10.384 -0.967 19.004 1.00 96.12 282 CYS A CA 1
ATOM 2228 C C . CYS A 1 282 ? -9.216 -0.800 18.035 1.00 96.12 282 CYS A C 1
ATOM 2230 O O . CYS A 1 282 ? -9.109 0.186 17.305 1.00 96.12 282 CYS A O 1
ATOM 2232 N N . THR A 1 283 ? -8.325 -1.785 18.020 1.00 96.12 283 THR A N 1
ATOM 2233 C CA . THR A 1 283 ? -7.205 -1.829 17.086 1.00 96.12 283 THR A CA 1
ATOM 2234 C C . THR A 1 283 ? -7.608 -2.639 15.864 1.00 96.12 283 THR A C 1
ATOM 2236 O O . THR A 1 283 ? -7.927 -3.823 15.974 1.00 96.12 283 THR A O 1
ATOM 2239 N N . VAL A 1 284 ? -7.548 -2.013 14.690 1.00 96.06 284 VAL A N 1
ATOM 2240 C CA . VAL A 1 284 ? -7.698 -2.693 13.402 1.00 96.06 284 VAL A CA 1
ATOM 2241 C C . VAL A 1 284 ? -6.304 -2.962 12.850 1.00 96.06 284 VAL A C 1
ATOM 2243 O O . VAL A 1 284 ? -5.498 -2.049 12.678 1.00 96.06 284 VAL A O 1
ATOM 2246 N N . LYS A 1 285 ? -5.981 -4.229 12.592 1.00 93.81 285 LYS A N 1
ATOM 2247 C CA . LYS A 1 285 ? -4.668 -4.628 12.075 1.00 93.81 285 LYS A CA 1
ATOM 2248 C C . LYS A 1 285 ? -4.407 -3.896 10.757 1.00 93.81 285 LYS A C 1
ATOM 2250 O O . LYS A 1 285 ? -5.305 -3.825 9.930 1.00 93.81 285 LYS A O 1
ATOM 2255 N N . ARG A 1 286 ? -3.183 -3.392 10.551 1.00 91.75 286 ARG A N 1
ATOM 2256 C CA . ARG A 1 286 ? -2.766 -2.613 9.359 1.00 91.75 286 ARG A CA 1
ATOM 2257 C C . ARG A 1 286 ? -3.360 -1.202 9.255 1.00 91.75 286 ARG A C 1
ATOM 2259 O O . ARG A 1 286 ? -2.911 -0.430 8.417 1.00 91.75 286 ARG A O 1
ATOM 2266 N N . LYS A 1 287 ? -4.308 -0.817 10.111 1.00 94.12 287 LYS A N 1
ATOM 2267 C CA . LYS A 1 287 ? -4.750 0.575 10.215 1.00 94.12 287 LYS A CA 1
ATOM 2268 C C . LYS A 1 287 ? -3.774 1.340 11.129 1.00 94.12 287 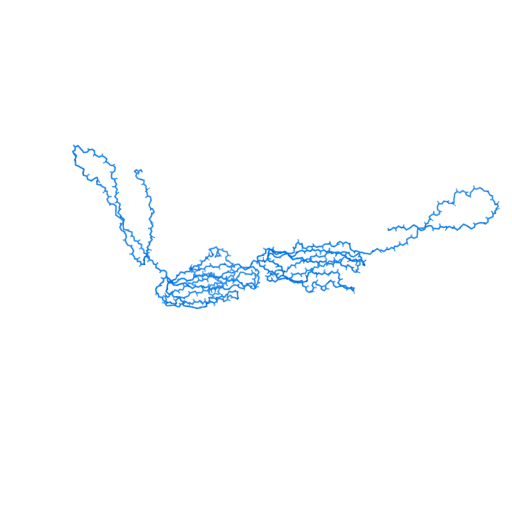LYS A C 1
ATOM 2270 O O . LYS A 1 287 ? -3.475 0.828 12.209 1.00 94.12 287 LYS A O 1
ATOM 2275 N N . PRO A 1 288 ? -3.250 2.512 10.723 1.00 89.12 288 PRO A N 1
ATOM 2276 C CA . PRO A 1 288 ? -2.339 3.298 11.560 1.00 89.12 288 PRO A CA 1
ATOM 2277 C C . PRO A 1 288 ? -3.039 3.831 12.817 1.00 89.12 288 PRO A C 1
ATOM 2279 O O . PRO A 1 288 ? -2.510 3.732 13.921 1.00 89.12 288 PRO A O 1
ATOM 2282 N N . ASN A 1 289 ? -4.265 4.330 12.651 1.00 91.88 289 ASN A N 1
ATOM 2283 C CA . ASN A 1 289 ? -5.060 4.922 13.719 1.00 91.88 289 ASN A CA 1
ATOM 2284 C C . ASN A 1 289 ? -5.981 3.884 14.373 1.00 91.88 289 ASN A C 1
ATOM 2286 O O . ASN A 1 289 ? -6.647 3.101 13.688 1.00 91.88 289 ASN A O 1
ATOM 2290 N N . LYS A 1 290 ? -6.047 3.895 15.709 1.00 93.81 290 LYS A N 1
ATOM 2291 C CA . LYS A 1 290 ? -7.008 3.082 16.469 1.00 93.81 290 LYS A CA 1
ATOM 2292 C C . LYS A 1 290 ? -8.405 3.704 16.391 1.00 93.81 290 LYS A C 1
ATOM 2294 O O . LYS A 1 290 ? -8.547 4.920 16.302 1.00 93.81 290 LYS A O 1
ATOM 2299 N N . LEU A 1 291 ? -9.435 2.867 16.453 1.00 95.88 291 LEU A N 1
ATOM 2300 C CA . LEU A 1 291 ? -10.824 3.305 16.564 1.00 95.88 291 LEU A CA 1
ATOM 2301 C C . LEU A 1 291 ? -11.184 3.520 18.037 1.00 95.88 291 LEU A C 1
ATOM 2303 O O . LEU A 1 291 ? -10.700 2.792 18.902 1.00 95.88 291 LEU A O 1
ATOM 2307 N N . SER A 1 292 ? -12.050 4.492 18.309 1.00 95.69 292 SER A N 1
ATOM 2308 C CA . SER A 1 292 ? -12.524 4.827 19.655 1.00 95.69 292 SER A CA 1
ATOM 2309 C C . SER A 1 292 ? -14.047 4.839 19.662 1.00 95.69 292 SER A C 1
ATOM 2311 O O . SER A 1 292 ? -14.656 5.400 18.750 1.00 95.69 292 SER A O 1
ATOM 2313 N N . LEU A 1 293 ? -14.649 4.240 20.682 1.00 96.38 293 LEU A N 1
ATOM 2314 C CA . LEU A 1 293 ? -16.088 4.244 20.909 1.00 96.38 293 LEU A CA 1
ATOM 2315 C C . LEU A 1 293 ? -16.370 4.745 22.325 1.00 96.38 293 LEU A C 1
ATOM 2317 O O . LEU A 1 293 ? -15.958 4.120 23.301 1.00 96.38 293 LEU A O 1
ATOM 2321 N N . ASN A 1 294 ? -17.093 5.857 22.430 1.00 96.44 294 ASN A N 1
ATOM 2322 C CA . ASN A 1 294 ? -17.521 6.395 23.712 1.00 96.44 294 ASN A CA 1
ATOM 2323 C C . ASN A 1 294 ? -18.848 5.769 24.146 1.00 96.44 294 ASN A C 1
ATOM 2325 O O . ASN A 1 294 ? -19.796 5.714 23.366 1.00 96.44 294 ASN A O 1
ATOM 2329 N N . ILE A 1 295 ? -18.925 5.313 25.387 1.00 95.75 295 ILE A N 1
ATOM 2330 C CA . ILE A 1 295 ? -20.116 4.673 25.935 1.00 95.75 295 ILE A CA 1
ATOM 2331 C C . ILE A 1 295 ? -20.502 5.405 27.206 1.00 95.75 295 ILE A C 1
ATOM 2333 O O . ILE A 1 295 ? -19.680 5.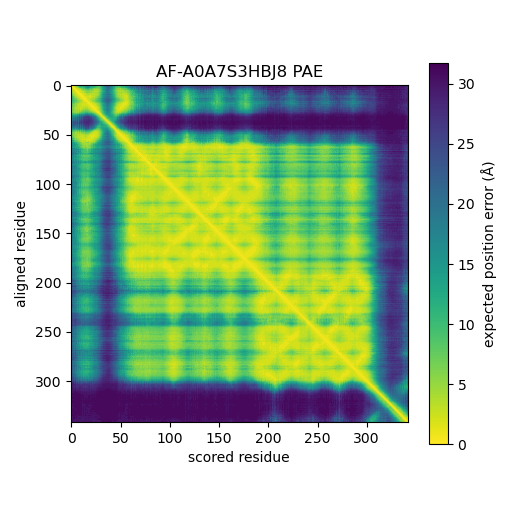553 28.108 1.00 95.75 295 ILE A O 1
ATOM 2337 N N . LYS A 1 296 ? -21.750 5.855 27.264 1.00 96.44 296 LYS A N 1
ATOM 2338 C CA . LYS A 1 296 ? -22.347 6.509 28.423 1.00 96.44 296 LYS A CA 1
ATOM 2339 C C . LYS A 1 296 ? -23.534 5.709 28.930 1.00 96.44 296 LYS A C 1
ATOM 2341 O O . LYS A 1 296 ? -24.158 4.974 28.168 1.00 96.44 296 LYS A O 1
ATOM 2346 N N . GLY A 1 297 ? -23.822 5.859 30.210 1.00 95.88 297 GLY A N 1
ATOM 2347 C CA . GLY A 1 297 ? -25.005 5.308 30.853 1.00 95.88 297 GLY A CA 1
ATOM 2348 C C . GLY A 1 297 ? -25.045 5.732 32.312 1.00 95.88 297 GLY A C 1
ATOM 2349 O O . GLY A 1 297 ? -24.059 6.228 32.848 1.00 95.88 297 GLY A O 1
ATOM 2350 N N . GLU A 1 298 ? -26.176 5.537 32.959 1.00 95.62 298 GLU A N 1
ATOM 2351 C CA . GLU A 1 298 ? -26.393 5.863 34.363 1.00 95.62 298 GLU A CA 1
ATOM 2352 C C . GLU A 1 298 ? -27.056 4.667 35.041 1.00 95.62 298 GLU A C 1
ATOM 2354 O O . GLU A 1 298 ? -28.019 4.110 34.517 1.00 95.62 298 GLU A O 1
ATOM 2359 N N . GLY A 1 299 ? -26.528 4.248 36.188 1.00 94.50 299 GLY A N 1
ATOM 2360 C CA . GLY A 1 299 ? -27.238 3.332 37.074 1.00 94.50 299 GLY A CA 1
ATOM 2361 C C . GLY A 1 299 ? -28.201 4.115 37.955 1.00 94.50 299 GLY A C 1
ATOM 2362 O O . GLY A 1 299 ? -27.788 5.115 38.531 1.00 94.50 299 GLY A O 1
ATOM 2363 N N . TYR A 1 300 ? -29.450 3.669 38.091 1.00 93.31 300 TYR A N 1
ATOM 2364 C CA . TYR A 1 300 ? -30.393 4.259 39.050 1.00 93.31 300 TYR A CA 1
ATOM 2365 C C . TYR A 1 300 ? -31.063 3.195 39.919 1.00 93.31 300 TYR A C 1
ATOM 2367 O O . TYR A 1 300 ? -31.326 2.077 39.460 1.00 93.31 300 TYR A O 1
ATOM 2375 N N . ALA A 1 301 ? -31.365 3.542 41.169 1.00 89.69 301 ALA A N 1
ATOM 2376 C CA . ALA A 1 301 ? -32.130 2.704 42.082 1.00 89.69 301 ALA A CA 1
ATOM 2377 C C . ALA A 1 301 ? -33.369 3.447 42.587 1.00 89.69 301 ALA A C 1
ATOM 2379 O O . ALA A 1 301 ? -33.359 4.651 42.826 1.00 89.69 301 ALA A O 1
ATOM 2380 N N . VAL A 1 302 ? -34.465 2.714 42.772 1.00 84.81 302 VAL A N 1
ATOM 2381 C CA . VAL A 1 302 ? -35.657 3.270 43.416 1.00 84.81 302 VAL A CA 1
ATOM 2382 C C . VAL A 1 302 ? -35.494 3.108 44.922 1.00 84.81 302 VAL A C 1
ATOM 2384 O O . VAL A 1 302 ? -35.494 1.986 45.427 1.00 84.81 302 VAL A O 1
ATOM 2387 N N . HIS A 1 303 ? -35.372 4.227 45.638 1.00 83.25 303 HIS A N 1
ATOM 2388 C CA . HIS A 1 303 ? -35.325 4.255 47.102 1.00 83.25 303 HIS A CA 1
ATOM 2389 C C . HIS A 1 303 ? -36.714 4.589 47.657 1.00 83.25 303 HIS A C 1
ATOM 2391 O O . HIS A 1 303 ? -37.072 5.770 47.722 1.00 83.25 303 HIS A O 1
ATOM 2397 N N . PRO A 1 304 ? -37.533 3.594 48.049 1.00 74.00 304 PRO A N 1
ATOM 2398 C CA . PRO A 1 304 ? -38.821 3.881 48.659 1.00 74.00 304 PRO A CA 1
ATOM 2399 C C . PRO A 1 304 ? -38.590 4.517 50.033 1.00 74.00 304 PRO A C 1
ATOM 2401 O O . PRO A 1 304 ? -37.981 3.909 50.913 1.00 74.00 304 PRO A O 1
ATOM 2404 N N . PHE A 1 305 ? -39.103 5.729 50.241 1.00 74.31 305 PHE A N 1
ATOM 2405 C CA . PHE A 1 305 ? -39.163 6.336 51.567 1.00 74.31 305 PHE A CA 1
ATOM 2406 C C . PHE A 1 305 ? -40.615 6.567 51.973 1.00 74.31 305 PHE A C 1
ATOM 2408 O O . PHE A 1 305 ? -41.464 6.951 51.171 1.00 74.31 305 PHE A O 1
ATOM 2415 N N . ILE A 1 306 ? -40.899 6.313 53.248 1.00 77.75 306 ILE A N 1
ATOM 2416 C CA . ILE A 1 306 ? -42.207 6.560 53.847 1.00 77.75 306 ILE A CA 1
ATOM 2417 C C . ILE A 1 306 ? -42.082 7.843 54.657 1.00 77.75 306 ILE A C 1
ATOM 2419 O O . ILE A 1 306 ? -41.371 7.881 55.661 1.00 77.75 306 ILE A O 1
ATOM 2423 N N . GLN A 1 307 ? -42.777 8.893 54.227 1.00 77.31 307 GLN A N 1
ATOM 2424 C CA . GLN A 1 307 ? -42.890 10.130 54.987 1.00 77.31 307 GLN A CA 1
ATOM 2425 C C . GLN A 1 307 ? -44.220 10.132 55.736 1.00 77.31 307 GLN A C 1
ATOM 2427 O O . GLN A 1 307 ? -45.288 9.984 55.145 1.00 77.31 307 GLN A O 1
ATOM 2432 N N . LEU A 1 308 ? -44.146 10.247 57.061 1.00 75.25 308 LEU A N 1
ATOM 2433 C CA . LEU A 1 308 ? -45.325 10.253 57.914 1.00 75.25 308 LEU A CA 1
ATOM 2434 C C . LEU A 1 308 ? -45.969 11.640 57.835 1.00 75.25 308 LEU A C 1
ATOM 2436 O O . LEU A 1 308 ? -45.449 12.605 58.392 1.00 75.25 308 LEU A O 1
ATOM 2440 N N . GLU A 1 309 ? -47.076 11.737 57.105 1.00 76.69 309 GLU A N 1
ATOM 2441 C CA . GLU A 1 309 ? -47.874 12.957 57.012 1.00 76.69 309 GLU A CA 1
ATOM 2442 C C . GLU A 1 309 ? -48.561 13.183 58.367 1.00 76.69 309 GLU A C 1
ATOM 2444 O O . GLU A 1 309 ? -49.413 12.397 58.797 1.00 76.69 309 GLU A O 1
ATOM 2449 N N . GLN A 1 310 ? -48.130 14.211 59.104 1.00 70.50 310 GLN A N 1
ATOM 2450 C CA . GLN A 1 310 ? -48.866 14.658 60.281 1.00 70.50 310 GLN A CA 1
ATOM 2451 C C . GLN A 1 310 ? -50.156 15.300 59.779 1.00 70.50 310 GLN A C 1
ATOM 2453 O O . GLN A 1 310 ? -50.118 16.346 59.138 1.00 70.50 310 GLN A O 1
ATOM 2458 N N . ALA A 1 311 ? -51.291 14.656 60.051 1.00 67.00 311 ALA A N 1
ATOM 2459 C CA . ALA A 1 311 ? -52.586 15.282 59.861 1.00 67.00 311 ALA A CA 1
ATOM 2460 C C . ALA A 1 311 ? -52.625 16.546 60.729 1.00 67.00 311 ALA A C 1
ATOM 2462 O O . ALA A 1 311 ? -52.548 16.455 61.955 1.00 67.00 311 ALA A O 1
ATOM 2463 N N . GLU A 1 312 ? -52.699 17.717 60.100 1.00 56.00 312 GLU A N 1
ATOM 2464 C CA . GLU A 1 312 ? -52.983 18.955 60.811 1.00 56.00 312 GLU A CA 1
ATOM 2465 C C . GLU A 1 312 ? -54.362 18.816 61.472 1.00 56.00 312 GLU A C 1
ATOM 2467 O O . GLU A 1 312 ? -55.396 18.849 60.803 1.00 56.00 312 GLU A O 1
ATOM 2472 N N . GLU A 1 313 ? -54.397 18.670 62.799 1.00 58.56 313 GLU A N 1
ATOM 2473 C CA . GLU A 1 313 ? -55.605 18.879 63.607 1.00 58.56 313 GLU A CA 1
ATOM 2474 C C . GLU A 1 313 ? -55.949 20.381 63.651 1.00 58.56 313 GLU A C 1
ATOM 2476 O O . GLU A 1 313 ? -56.026 21.010 64.702 1.00 58.56 313 GLU A O 1
ATOM 2481 N N . SER A 1 314 ? -56.183 20.983 62.488 1.00 52.62 314 SER A N 1
ATOM 2482 C CA . SER A 1 314 ? -56.660 22.361 62.354 1.00 52.62 314 SER A CA 1
ATOM 2483 C C . SER A 1 314 ? -58.167 22.371 62.102 1.00 52.62 314 SER A C 1
ATOM 2485 O O . SER A 1 314 ? -58.636 22.936 61.120 1.00 52.62 314 SER A O 1
ATOM 2487 N N . ALA A 1 315 ? -58.949 21.717 62.970 1.00 52.53 315 ALA A N 1
ATOM 2488 C CA . ALA A 1 315 ? -60.413 21.814 62.946 1.00 52.53 315 ALA A CA 1
ATOM 2489 C C . ALA A 1 315 ? -61.095 21.415 64.270 1.00 52.53 315 ALA A C 1
ATOM 2491 O O . ALA A 1 315 ? -62.123 20.747 64.244 1.00 52.53 315 ALA A O 1
ATOM 2492 N N . MET A 1 316 ? -60.579 21.812 65.442 1.00 45.72 316 MET A N 1
ATOM 2493 C CA . MET A 1 316 ? -61.391 21.749 66.674 1.00 45.72 316 MET A CA 1
ATOM 2494 C C . MET A 1 316 ? -60.912 22.688 67.796 1.00 45.72 316 MET A C 1
ATOM 2496 O O . MET A 1 316 ? -60.731 22.284 68.936 1.00 45.72 316 MET A O 1
ATOM 2500 N N . MET A 1 317 ? -60.737 23.984 67.510 1.00 43.53 317 MET A N 1
ATOM 2501 C CA . MET A 1 317 ? -60.643 24.992 68.583 1.00 43.53 317 MET A CA 1
ATOM 2502 C C . MET A 1 317 ? -61.344 26.314 68.240 1.00 43.53 317 MET A C 1
ATOM 2504 O O . MET A 1 317 ? -60.840 27.399 68.504 1.00 43.53 317 MET A O 1
ATOM 2508 N N . ALA A 1 318 ? -62.540 26.234 67.651 1.00 42.03 318 ALA A N 1
ATOM 2509 C CA . ALA A 1 318 ? -63.388 27.407 67.434 1.00 42.03 318 ALA A CA 1
ATOM 2510 C C . ALA A 1 318 ? -64.890 27.103 67.570 1.00 42.03 318 ALA A C 1
ATOM 2512 O O . ALA A 1 318 ? -65.660 27.536 66.730 1.00 42.03 318 ALA A O 1
ATOM 2513 N N . MET A 1 319 ? -65.321 26.358 68.600 1.00 43.56 319 MET A N 1
ATOM 2514 C CA . MET A 1 319 ? -66.719 26.356 69.100 1.00 43.56 319 MET A CA 1
ATOM 2515 C C . MET A 1 319 ? -66.837 25.817 70.546 1.00 43.56 319 MET A C 1
ATOM 2517 O O . MET A 1 319 ? -67.803 25.153 70.898 1.00 43.56 319 MET A O 1
ATOM 2521 N N . ALA A 1 320 ? -65.879 26.125 71.425 1.00 41.47 320 ALA A N 1
ATOM 2522 C CA . ALA A 1 320 ? -66.008 25.877 72.868 1.00 41.47 320 ALA A CA 1
ATOM 2523 C C . ALA A 1 320 ? -65.975 27.202 73.645 1.00 41.47 320 ALA A C 1
ATOM 2525 O O . ALA A 1 320 ? -65.147 27.431 74.518 1.00 41.47 320 ALA A O 1
ATOM 2526 N N . ALA A 1 321 ? -66.892 28.100 73.290 1.00 44.19 321 ALA A N 1
ATOM 2527 C CA . ALA A 1 321 ? -67.255 29.257 74.097 1.00 44.19 321 ALA A CA 1
ATOM 2528 C C . ALA A 1 321 ? -68.783 29.364 74.141 1.00 44.19 321 ALA A C 1
ATOM 2530 O O . ALA A 1 321 ? -69.361 30.264 73.537 1.00 44.19 321 ALA A O 1
ATOM 2531 N N . LYS A 1 322 ? -69.429 28.396 74.809 1.00 38.44 322 LYS A N 1
ATOM 2532 C CA . LYS A 1 322 ? -70.672 28.560 75.590 1.00 38.44 322 LYS A CA 1
ATOM 2533 C C . LYS A 1 322 ? -71.126 27.220 76.198 1.00 38.44 322 LYS A C 1
ATOM 2535 O O . LYS A 1 322 ? -71.766 26.427 75.528 1.00 38.44 322 LYS A O 1
ATOM 2540 N N . GLY A 1 323 ? -70.804 27.048 77.484 1.00 34.31 323 GLY A N 1
ATOM 2541 C CA . GLY A 1 323 ? -71.662 26.471 78.532 1.00 34.31 323 GLY A CA 1
ATOM 2542 C C . GLY A 1 323 ? -72.042 24.983 78.502 1.00 34.31 323 GLY A C 1
ATOM 2543 O O . GLY A 1 323 ? -72.879 24.584 77.703 1.00 34.31 323 GLY A O 1
ATOM 2544 N N . GLY A 1 324 ? -71.573 24.238 79.516 1.00 30.73 324 GLY A N 1
ATOM 2545 C CA . GLY A 1 324 ? -72.276 23.073 80.084 1.00 30.73 324 GLY A CA 1
ATOM 2546 C C . GLY A 1 324 ? -71.412 21.829 80.346 1.00 30.73 324 GLY A C 1
ATOM 2547 O O . GLY A 1 324 ? -71.123 21.087 79.418 1.00 30.73 324 GLY A O 1
ATOM 2548 N N . ASP A 1 325 ? -71.054 21.588 81.612 1.00 35.16 325 ASP A N 1
ATOM 2549 C CA . ASP A 1 325 ? -70.536 20.315 82.168 1.00 35.16 325 ASP A CA 1
ATOM 2550 C C . ASP A 1 325 ? -71.656 19.245 82.305 1.00 35.16 325 ASP A C 1
ATOM 2552 O O . ASP A 1 325 ? -72.833 19.616 82.299 1.00 35.16 325 ASP A O 1
ATOM 2556 N N . PRO A 1 326 ? -71.370 17.975 82.680 1.00 53.62 326 PRO A N 1
ATOM 2557 C CA . PRO A 1 326 ? -70.329 17.055 82.197 1.00 53.62 326 PRO A CA 1
ATOM 2558 C C . PRO A 1 326 ? -70.915 15.639 81.904 1.00 53.62 326 PRO A C 1
ATOM 2560 O O . PRO A 1 326 ? -72.013 15.323 82.355 1.00 53.62 326 PRO A O 1
ATOM 2563 N N . ALA A 1 327 ? -70.175 14.763 81.202 1.00 32.38 327 ALA A N 1
ATOM 2564 C CA . ALA A 1 327 ? -70.087 13.295 81.412 1.00 32.38 327 ALA A CA 1
ATOM 2565 C C . ALA A 1 327 ? -69.836 12.477 80.127 1.00 32.38 327 ALA A C 1
ATOM 2567 O O . ALA A 1 327 ? -70.345 12.758 79.046 1.00 32.38 327 ALA A O 1
ATOM 2568 N N . SER A 1 328 ? -69.166 11.347 80.359 1.00 33.44 328 SER A N 1
ATOM 2569 C CA . SER A 1 328 ? -68.998 10.154 79.522 1.00 33.44 328 SER A CA 1
ATOM 2570 C C . SER A 1 328 ? -67.753 10.084 78.628 1.00 33.44 328 SER A C 1
ATOM 2572 O O . SER A 1 328 ? -67.529 10.827 77.680 1.00 33.44 328 SER A O 1
ATOM 2574 N N . SER A 1 329 ? -66.934 9.114 79.014 1.00 42.22 329 SER A N 1
ATOM 2575 C CA . SER A 1 329 ? -65.788 8.528 78.343 1.00 42.22 329 SER A CA 1
ATOM 2576 C C . SER A 1 329 ? -66.188 7.761 77.083 1.00 42.22 329 SER A C 1
ATOM 2578 O O . SER A 1 329 ? -66.994 6.837 77.183 1.00 42.22 329 SER A O 1
ATOM 2580 N N . THR A 1 330 ? -65.513 8.010 75.962 1.00 32.72 330 THR A N 1
ATOM 2581 C CA . THR A 1 330 ? -65.350 7.019 74.886 1.00 32.72 330 THR A CA 1
ATOM 2582 C C . THR A 1 330 ? -64.031 7.250 74.157 1.00 32.72 330 THR A C 1
ATOM 2584 O O . THR A 1 330 ? -63.806 8.307 73.574 1.00 32.72 330 THR A O 1
ATOM 2587 N N . SER A 1 331 ? -63.162 6.243 74.192 1.00 37.38 331 SER A N 1
ATOM 2588 C CA . SER A 1 331 ? -61.949 6.128 73.386 1.00 37.38 331 SER A CA 1
ATOM 2589 C C . SER A 1 331 ? -62.305 5.949 71.906 1.00 37.38 331 SER A C 1
ATOM 2591 O O . SER A 1 331 ? -62.865 4.914 71.541 1.00 37.38 331 SER A O 1
ATOM 2593 N N . SER A 1 332 ? -61.960 6.909 71.045 1.00 34.00 332 SER A N 1
ATOM 2594 C CA . SER A 1 332 ? -61.980 6.716 69.593 1.00 34.00 332 SER A CA 1
ATOM 2595 C C . SER A 1 332 ? -60.597 6.263 69.118 1.00 34.00 332 SER A C 1
ATOM 2597 O O . SER A 1 332 ? -59.600 6.977 69.200 1.00 34.00 332 SER A O 1
ATOM 2599 N N . VAL A 1 333 ? -60.524 5.022 68.642 1.00 35.88 333 VAL A N 1
ATOM 2600 C CA . VAL A 1 333 ? -59.359 4.503 67.923 1.00 35.88 333 VAL A CA 1
ATOM 2601 C C . VAL A 1 333 ? -59.340 5.183 66.555 1.00 35.88 333 VAL A C 1
ATOM 2603 O O . VAL A 1 333 ? -60.202 4.925 65.719 1.00 35.88 333 VAL A O 1
ATOM 2606 N N . SER A 1 334 ? -58.381 6.083 66.336 1.00 34.38 334 SER A N 1
ATOM 2607 C CA . SER A 1 334 ? -58.154 6.704 65.029 1.00 34.38 334 SER A CA 1
ATOM 2608 C C . SER A 1 334 ? -57.477 5.686 64.105 1.00 34.38 334 SER A C 1
ATOM 2610 O O . SER A 1 334 ? -56.272 5.443 64.199 1.00 34.38 334 SER A O 1
ATOM 2612 N N . SER A 1 335 ? -58.263 5.035 63.242 1.00 36.41 335 SER A N 1
ATOM 2613 C CA . SER A 1 335 ? -57.742 4.226 62.136 1.00 36.41 335 SER A CA 1
ATOM 2614 C C . SER A 1 335 ? -57.024 5.139 61.145 1.00 36.41 335 SER A C 1
ATOM 2616 O O . SER A 1 335 ? -57.654 5.821 60.339 1.00 36.41 335 SER A O 1
ATOM 2618 N N . ARG A 1 336 ? -55.689 5.143 61.199 1.00 40.50 336 ARG A N 1
ATOM 2619 C CA . ARG A 1 336 ? -54.847 5.778 60.183 1.00 40.50 336 ARG A CA 1
ATOM 2620 C C . ARG A 1 336 ? -54.807 4.882 58.950 1.00 40.50 336 ARG A C 1
ATOM 2622 O O . ARG A 1 336 ? -54.287 3.771 59.011 1.00 40.50 336 ARG A O 1
ATOM 2629 N N . TYR A 1 337 ? -55.347 5.366 57.839 1.00 38.62 337 TYR A N 1
ATOM 2630 C CA . TYR A 1 337 ? -55.146 4.740 56.538 1.00 38.62 337 TYR A CA 1
ATOM 2631 C C . TYR A 1 337 ? -53.777 5.158 55.991 1.00 38.62 337 TYR A C 1
ATOM 2633 O O . TYR A 1 337 ? -53.486 6.346 55.882 1.00 38.62 337 TYR A O 1
ATOM 2641 N N . MET A 1 338 ? -52.936 4.177 55.663 1.00 40.72 338 MET A N 1
ATOM 2642 C CA . MET A 1 338 ? -51.718 4.381 54.878 1.00 40.72 338 MET A CA 1
ATOM 2643 C C . MET A 1 338 ? -52.084 4.354 53.395 1.00 40.72 338 MET A C 1
ATOM 2645 O O . MET A 1 338 ? -52.476 3.314 52.869 1.00 40.72 338 MET A O 1
ATOM 2649 N N . THR A 1 339 ? -51.945 5.484 52.711 1.00 39.41 339 THR A N 1
ATOM 2650 C CA . THR A 1 339 ? -51.978 5.535 51.246 1.00 39.41 339 THR A CA 1
ATOM 2651 C C . THR A 1 339 ? -50.580 5.296 50.691 1.00 39.41 339 THR A C 1
ATOM 2653 O O . THR A 1 339 ? -49.689 6.123 50.861 1.00 39.41 339 THR A O 1
ATOM 2656 N N . LEU A 1 340 ? -50.405 4.163 50.011 1.00 35.56 340 LEU A N 1
ATOM 2657 C CA . LEU A 1 340 ? -49.243 3.885 49.169 1.00 35.56 340 LEU A CA 1
ATOM 2658 C C . LEU A 1 340 ? -49.338 4.744 47.902 1.00 35.56 340 LEU A C 1
ATOM 2660 O O . LEU A 1 340 ? -50.350 4.690 47.200 1.00 35.56 340 LEU A O 1
ATOM 2664 N N . ARG A 1 341 ? -48.294 5.522 47.601 1.00 33.88 341 ARG A N 1
ATOM 2665 C CA . ARG A 1 341 ? -48.082 6.083 46.261 1.00 33.88 341 ARG A CA 1
ATOM 2666 C C . ARG A 1 341 ? -46.911 5.336 45.604 1.00 33.88 341 ARG A C 1
ATOM 2668 O O . ARG A 1 341 ? -45.919 5.127 46.301 1.00 33.88 341 ARG A O 1
ATOM 2675 N N . PRO A 1 342 ? -47.076 4.872 44.352 1.00 39.81 342 PRO A N 1
ATOM 2676 C CA . PRO A 1 342 ? -46.065 4.108 43.625 1.00 39.81 342 PRO A CA 1
ATOM 2677 C C . PRO A 1 342 ? -44.851 4.946 43.228 1.00 39.81 342 PRO A C 1
ATOM 2679 O O . PRO A 1 342 ? -44.999 6.187 43.112 1.00 39.81 342 PRO A O 1
#

pLDDT: mean 85.51, std 18.08, range [30.73, 98.19]

Solvent-accessible surface area (backbone atoms only — not comparable to full-atom values): 21052 Å² total; per-residue (Å²): 109,92,95,58,88,81,89,81,91,84,85,88,81,76,92,58,75,43,81,45,77,45,77,49,75,46,70,44,79,70,93,65,92,71,90,65,97,63,98,66,90,71,79,81,80,41,59,74,43,75,45,82,44,77,50,75,42,79,75,63,80,57,46,75,57,68,82,66,44,84,64,50,80,83,70,57,67,89,88,49,59,24,61,76,48,42,90,50,80,70,82,73,82,77,60,48,35,38,73,46,78,33,74,19,35,73,38,82,43,78,49,76,36,39,42,32,25,76,40,88,58,68,47,56,38,39,50,41,83,29,45,56,82,35,92,36,54,44,71,75,64,49,59,50,77,42,45,45,69,33,67,47,83,46,45,38,38,41,38,38,84,57,73,60,78,46,59,33,33,36,34,42,32,27,75,95,76,71,45,77,46,44,34,40,41,34,36,42,48,43,77,56,57,60,46,61,77,58,58,65,48,72,66,49,79,38,57,50,88,58,97,47,51,76,51,76,48,35,41,36,25,73,34,89,59,67,40,43,38,33,52,40,66,72,46,49,62,78,26,61,46,99,93,44,59,32,50,47,64,45,66,53,55,52,68,29,45,47,66,29,66,34,73,35,38,37,41,39,36,48,87,53,79,44,80,48,77,47,64,40,38,32,44,40,62,39,36,90,66,67,47,64,34,39,37,36,32,28,19,40,75,89,79,90,77,89,78,85,77,77,78,78,86,82,81,83,88,85,84,88,86,78,88,85,89,87,87,84,91,78,90,77,82,80,83,81,81,82,80,85,77,136

Organism: NCBI:txid89044